Protein AF-0000000081147060 (afdb_homodimer)

pLDDT: mean 84.41, std 23.2, range [26.02, 98.94]

InterPro domains:
  IPR001304 C-type lectin-like [PF00059] (7-116)
  IPR001304 C-type lectin-like [PS50041] (1-105)
  IPR001304 C-type lectin-like [SM00034] (4-116)
  IPR016186 C-type lectin-like/link domain superfamily [G3DSA:3.10.100.10] (2-144)
  IPR016187 C-type lectin fold [SSF56436] (5-129)
  IPR050111 C-type lectin and snaclec domain-containing protein [PTHR22803] (8-121)

Structure (mmCIF, N/CA/C/O backbone):
data_AF-0000000081147060-model_v1
#
loop_
_entity.id
_entity.type
_entity.pdbx_description
1 polymer 'C-type lectin domain-containing protein'
#
loop_
_atom_site.group_PDB
_atom_site.id
_atom_site.type_symbol
_atom_site.label_atom_id
_atom_site.label_alt_id
_atom_site.label_comp_id
_atom_site.label_asym_id
_atom_site.label_entity_id
_atom_site.label_seq_id
_atom_site.pdbx_PDB_ins_code
_atom_site.Cartn_x
_atom_site.Cartn_y
_atom_site.Cartn_z
_atom_site.occupancy
_atom_site.B_iso_or_equiv
_atom_site.auth_seq_id
_atom_site.auth_comp_id
_atom_site.auth_asym_id
_atom_site.auth_atom_id
_atom_site.pdbx_PDB_model_num
ATOM 1 N N . MET A 1 1 ? 2.223 13.781 18.109 1 95.81 1 MET A N 1
ATOM 2 C CA . MET A 1 1 ? 1.79 14.25 16.797 1 95.81 1 MET A CA 1
ATOM 3 C C . MET A 1 1 ? 0.94 15.508 16.922 1 95.81 1 MET A C 1
ATOM 5 O O . MET A 1 1 ? 0.241 15.695 17.922 1 95.81 1 MET A O 1
ATOM 9 N N . GLU A 1 2 ? 1.113 16.375 15.953 1 97.5 2 GLU A N 1
ATOM 10 C CA . GLU A 1 2 ? 0.422 17.656 15.977 1 97.5 2 GLU A CA 1
ATOM 11 C C . GLU A 1 2 ? -0.073 18.047 14.586 1 97.5 2 GLU A C 1
ATOM 13 O O . GLU A 1 2 ? 0.648 17.875 13.594 1 97.5 2 GLU A O 1
ATOM 18 N N . LEU A 1 3 ? -1.344 18.547 14.57 1 98.75 3 LEU A N 1
ATOM 19 C CA . LEU A 1 3 ? -1.901 19.078 13.336 1 98.75 3 LEU A CA 1
ATOM 20 C C . LEU A 1 3 ? -1.422 20.5 13.102 1 98.75 3 LEU A C 1
ATOM 22 O O . LEU A 1 3 ? -1.493 21.344 14.008 1 98.75 3 LEU A O 1
ATOM 26 N N . ILE A 1 4 ? -0.883 20.781 11.922 1 98.88 4 ILE A N 1
ATOM 27 C CA . ILE A 1 4 ? -0.51 22.125 11.508 1 98.88 4 ILE A CA 1
ATOM 28 C C . ILE A 1 4 ? -1.556 22.672 10.539 1 98.88 4 ILE A C 1
ATOM 30 O O . ILE A 1 4 ? -1.819 22.078 9.492 1 98.88 4 ILE A O 1
ATOM 34 N N . ARG A 1 5 ? -2.133 23.781 10.898 1 98.56 5 ARG A N 1
ATOM 35 C CA . ARG A 1 5 ? -3.246 24.359 10.148 1 98.56 5 ARG A CA 1
ATOM 36 C C . ARG A 1 5 ? -2.758 25.406 9.164 1 98.56 5 ARG A C 1
ATOM 38 O O . ARG A 1 5 ? -3.152 26.578 9.234 1 98.56 5 ARG A O 1
ATOM 45 N N . ARG A 1 6 ? -1.927 25 8.336 1 98.25 6 ARG A N 1
ATOM 46 C CA . ARG A 1 6 ? -1.414 25.812 7.238 1 98.25 6 ARG A CA 1
ATOM 47 C C . ARG A 1 6 ? -1.459 25.047 5.922 1 98.25 6 ARG A C 1
ATOM 49 O O . ARG A 1 6 ? -1.09 23.875 5.871 1 98.25 6 ARG A O 1
ATOM 56 N N . ASN A 1 7 ? -1.947 25.734 4.887 1 98.62 7 ASN A N 1
ATOM 57 C CA . ASN A 1 7 ? -1.938 25.125 3.564 1 98.62 7 ASN A CA 1
ATOM 58 C C . ASN A 1 7 ? -0.536 25.109 2.961 1 98.62 7 ASN A C 1
ATOM 60 O O . ASN A 1 7 ? 0.033 26.172 2.684 1 98.62 7 ASN A O 1
ATOM 64 N N . MET A 1 8 ? -0.024 23.906 2.764 1 98.81 8 MET A N 1
ATOM 65 C CA . MET A 1 8 ? 1.304 23.781 2.172 1 98.81 8 MET A CA 1
ATOM 66 C C . MET A 1 8 ? 1.353 22.609 1.197 1 98.81 8 MET A C 1
ATOM 68 O O . MET A 1 8 ? 0.489 21.734 1.233 1 98.81 8 MET A O 1
ATOM 72 N N . THR A 1 9 ? 2.324 22.719 0.25 1 98.81 9 THR A N 1
ATOM 73 C CA . THR A 1 9 ? 2.609 21.547 -0.564 1 98.81 9 THR A CA 1
ATOM 74 C C . THR A 1 9 ? 3.219 20.438 0.287 1 98.81 9 THR A C 1
ATOM 76 O O . THR A 1 9 ? 3.646 20.672 1.418 1 98.81 9 THR A O 1
ATOM 79 N N . PHE A 1 10 ? 3.229 19.297 -0.196 1 98.88 10 PHE A N 1
ATOM 80 C CA . PHE A 1 10 ? 3.777 18.156 0.533 1 98.88 10 PHE A CA 1
ATOM 81 C C . PHE A 1 10 ? 5.211 18.438 0.972 1 98.88 10 PHE A C 1
ATOM 83 O O . PHE A 1 10 ? 5.555 18.234 2.139 1 98.88 10 PHE A O 1
ATOM 90 N N . HIS A 1 11 ? 6.016 18.859 0.022 1 98.5 11 HIS A N 1
ATOM 91 C CA . HIS A 1 11 ? 7.434 19.016 0.334 1 98.5 11 HIS A CA 1
ATOM 92 C C . HIS A 1 11 ? 7.656 20.203 1.27 1 98.5 11 HIS A C 1
ATOM 94 O O . HIS A 1 11 ? 8.508 20.141 2.158 1 98.5 11 HIS A O 1
ATOM 100 N N . ASP A 1 12 ? 6.852 21.234 1.074 1 98.75 12 ASP A N 1
ATOM 101 C CA . ASP A 1 12 ? 6.934 22.344 2.018 1 98.75 12 ASP A CA 1
ATOM 102 C C . ASP A 1 12 ? 6.496 21.906 3.414 1 98.75 12 ASP A C 1
ATOM 104 O O . ASP A 1 12 ? 7.102 22.312 4.414 1 98.75 12 ASP A O 1
ATOM 108 N N . ALA A 1 13 ? 5.441 21.172 3.482 1 98.88 13 ALA A N 1
ATOM 109 C CA . ALA A 1 13 ? 4.957 20.641 4.754 1 98.88 13 ALA A CA 1
ATOM 110 C C . ALA A 1 13 ? 6.02 19.766 5.426 1 98.88 13 ALA A C 1
ATOM 112 O O . ALA A 1 13 ? 6.242 19.875 6.633 1 98.88 13 ALA A O 1
ATOM 113 N N . GLY A 1 14 ? 6.676 18.953 4.637 1 98.62 14 GLY A N 1
ATOM 114 C CA . GLY A 1 14 ? 7.773 18.156 5.156 1 98.62 14 GLY A CA 1
ATOM 115 C C . GLY A 1 14 ? 8.891 18.984 5.762 1 98.62 14 GLY A C 1
ATOM 116 O O . GLY A 1 14 ? 9.359 18.703 6.863 1 98.62 14 GLY A O 1
ATOM 117 N N . ASN A 1 15 ? 9.25 19.969 5.027 1 98.62 15 ASN A N 1
ATOM 118 C CA . ASN A 1 15 ? 10.297 20.875 5.516 1 98.62 15 ASN A CA 1
ATOM 119 C C . ASN A 1 15 ? 9.875 21.578 6.801 1 98.62 15 ASN A C 1
ATOM 121 O O . ASN A 1 15 ? 10.695 21.781 7.695 1 98.62 15 ASN A O 1
ATOM 125 N N . TYR A 1 16 ? 8.641 21.922 6.832 1 98.69 16 TYR A N 1
ATOM 126 C CA . TYR A 1 16 ? 8.141 22.562 8.039 1 98.69 16 TYR A CA 1
ATOM 127 C C . TYR A 1 16 ? 8.266 21.641 9.242 1 98.69 16 TYR A C 1
ATOM 129 O O . TYR A 1 16 ? 8.75 22.047 10.305 1 98.69 16 TYR A O 1
ATOM 137 N N . CYS A 1 17 ? 7.824 20.375 9.109 1 98.75 17 CYS A N 1
ATOM 138 C CA . CYS A 1 17 ? 7.926 19.422 10.203 1 98.75 17 CYS A CA 1
ATOM 139 C C . CYS A 1 17 ? 9.375 19.219 10.625 1 98.75 17 CYS A C 1
ATOM 141 O O . CYS A 1 17 ? 9.68 19.109 11.812 1 98.75 17 CYS A O 1
ATOM 143 N N . VAL A 1 18 ? 10.281 19.219 9.695 1 98.06 18 VAL A N 1
ATOM 144 C CA . VAL A 1 18 ? 11.703 19.047 9.977 1 98.06 18 VAL A CA 1
ATOM 145 C C . VAL A 1 18 ? 12.195 20.219 10.836 1 98.06 18 VAL A C 1
ATOM 147 O O . VAL A 1 18 ? 13 20.016 11.75 1 98.06 18 VAL A O 1
ATOM 150 N N . SER A 1 19 ? 11.727 21.375 10.523 1 97.75 19 SER A N 1
ATOM 151 C CA . SER A 1 19 ? 12.125 22.562 11.289 1 97.75 19 SER A CA 1
ATOM 152 C C . SER A 1 19 ? 11.695 22.438 12.75 1 97.75 19 SER A C 1
ATOM 154 O O . SER A 1 19 ? 12.234 23.125 13.617 1 97.75 19 SER A O 1
ATOM 156 N N . LEU A 1 20 ? 10.734 21.578 13.07 1 96.62 20 LEU A N 1
ATOM 157 C CA . LEU A 1 20 ? 10.258 21.312 14.422 1 96.62 20 LEU A CA 1
ATOM 158 C C . LEU A 1 20 ? 10.906 20.062 15 1 96.62 20 LEU A C 1
ATOM 160 O O . LEU A 1 20 ? 10.445 19.531 16.016 1 96.62 20 LEU A O 1
ATOM 164 N N . ARG A 1 21 ? 11.914 19.578 14.312 1 95.94 21 ARG A N 1
ATOM 165 C CA . ARG A 1 21 ? 12.57 18.328 14.695 1 95.94 21 ARG A CA 1
ATOM 166 C C . ARG A 1 21 ? 11.594 17.156 14.648 1 95.94 21 ARG A C 1
ATOM 168 O O . ARG A 1 21 ? 11.656 16.25 15.484 1 95.94 21 ARG A O 1
ATOM 175 N N . ALA A 1 22 ? 10.672 17.266 13.758 1 98.19 22 ALA A N 1
ATOM 176 C CA . ALA A 1 22 ? 9.656 16.25 13.492 1 98.19 22 ALA A CA 1
ATOM 177 C C . ALA A 1 22 ? 9.656 15.836 12.023 1 98.19 22 ALA A C 1
ATOM 179 O O . ALA A 1 22 ? 10.562 16.188 11.273 1 98.19 22 ALA A O 1
ATOM 180 N N . ARG A 1 23 ? 8.812 14.898 11.656 1 98.56 23 ARG A N 1
ATOM 181 C CA . ARG A 1 23 ? 8.531 14.492 10.281 1 98.56 23 ARG A CA 1
ATOM 182 C C . ARG A 1 23 ? 7.031 14.445 10.023 1 98.56 23 ARG A C 1
ATOM 184 O O . ARG A 1 23 ? 6.234 14.414 10.961 1 98.56 23 ARG A O 1
ATOM 191 N N . LEU A 1 24 ? 6.715 14.586 8.703 1 98.81 24 LEU A N 1
ATOM 192 C CA . LEU A 1 24 ? 5.34 14.211 8.406 1 98.81 24 LEU A CA 1
ATOM 193 C C . LEU A 1 24 ? 5.023 12.828 8.977 1 98.81 24 LEU A C 1
ATOM 195 O O . LEU A 1 24 ? 5.852 11.914 8.898 1 98.81 24 LEU A O 1
ATOM 199 N N . VAL A 1 25 ? 3.842 1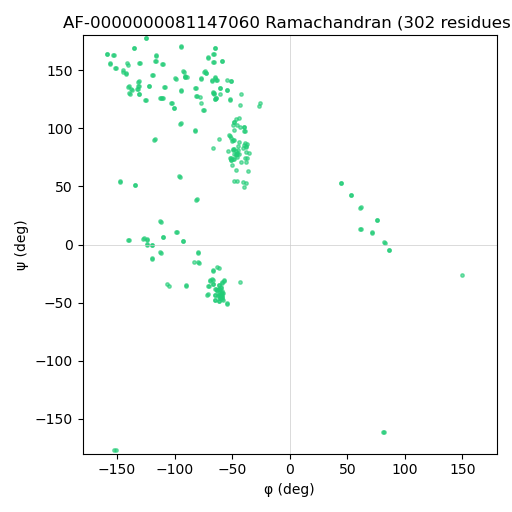2.664 9.508 1 98.81 25 VAL A N 1
ATOM 200 C CA . VAL A 1 25 ? 3.486 11.531 10.344 1 98.81 25 VAL A CA 1
ATOM 201 C C . VAL A 1 25 ? 3.508 10.25 9.523 1 98.81 25 VAL A C 1
ATOM 203 O O . VAL A 1 25 ? 3.027 10.227 8.383 1 98.81 25 VAL A O 1
ATOM 206 N N . SER A 1 26 ? 4.195 9.266 10.039 1 98.56 26 SER A N 1
ATOM 207 C CA . SER A 1 26 ? 4.066 7.895 9.562 1 98.56 26 SER A CA 1
ATOM 208 C C . SER A 1 26 ? 3.01 7.133 10.359 1 98.56 26 SER A C 1
ATOM 210 O O . SER A 1 26 ? 2.76 7.445 11.531 1 98.56 26 SER A O 1
ATOM 212 N N . ILE A 1 27 ? 2.346 6.211 9.719 1 98.31 27 ILE A N 1
ATOM 213 C CA . ILE A 1 27 ? 1.229 5.48 10.305 1 98.31 27 ILE A CA 1
ATOM 214 C C . ILE A 1 27 ? 1.49 3.977 10.211 1 98.31 27 ILE A C 1
ATOM 216 O O . ILE A 1 27 ? 1.699 3.441 9.125 1 98.31 27 ILE A O 1
ATOM 220 N N . HIS A 1 28 ? 1.44 3.309 11.383 1 96.81 28 HIS A N 1
ATOM 221 C CA . HIS A 1 28 ? 1.893 1.922 11.391 1 96.81 28 HIS A CA 1
ATOM 222 C C . HIS A 1 28 ? 0.808 0.992 11.922 1 96.81 28 HIS A C 1
ATOM 224 O O . HIS A 1 28 ? 1.058 -0.194 12.156 1 96.81 28 HIS A O 1
ATOM 230 N N . SER A 1 29 ? -0.402 1.544 12.219 1 96.06 29 SER A N 1
ATOM 231 C CA . SER A 1 29 ? -1.526 0.738 12.688 1 96.06 29 SER A CA 1
ATOM 232 C C . SER A 1 29 ? -2.854 1.453 12.453 1 96.06 29 SER A C 1
ATOM 234 O O . SER A 1 29 ? -2.877 2.658 12.195 1 96.06 29 SER A O 1
ATOM 236 N N . ASN A 1 30 ? -3.934 0.62 12.547 1 96.69 30 ASN A N 1
ATOM 237 C CA . ASN A 1 30 ? -5.258 1.223 12.445 1 96.69 30 ASN A CA 1
ATOM 238 C C . ASN A 1 30 ? -5.496 2.23 13.57 1 96.69 30 ASN A C 1
ATOM 240 O O . ASN A 1 30 ? -6.121 3.271 13.352 1 96.69 30 ASN A O 1
ATOM 244 N N . ALA A 1 31 ? -5.027 1.911 14.734 1 97.38 31 ALA A N 1
ATOM 245 C CA . ALA A 1 31 ? -5.172 2.826 15.867 1 97.38 31 ALA A CA 1
ATOM 246 C C . ALA A 1 31 ? -4.48 4.156 15.586 1 97.38 31 ALA A C 1
ATOM 248 O O . ALA A 1 31 ? -5.051 5.223 15.82 1 97.38 31 ALA A O 1
ATOM 249 N N . GLU A 1 32 ? -3.285 4.102 15.094 1 97.88 32 GLU A N 1
ATOM 250 C CA . GLU A 1 32 ? -2.549 5.32 14.758 1 97.88 32 GLU A CA 1
ATOM 251 C C . GLU A 1 32 ? -3.236 6.09 13.641 1 97.88 32 GLU A C 1
ATOM 253 O O . GLU A 1 32 ? -3.297 7.32 13.664 1 97.88 32 GLU A O 1
ATOM 258 N N . ASN A 1 33 ? -3.789 5.344 12.641 1 98.31 33 ASN A N 1
ATOM 259 C CA . ASN A 1 33 ? -4.539 5.98 11.562 1 98.31 33 ASN A CA 1
ATOM 260 C C . ASN A 1 33 ? -5.746 6.75 12.094 1 98.31 33 ASN A C 1
ATOM 262 O O . ASN A 1 33 ? -6.023 7.863 11.648 1 98.31 33 ASN A O 1
ATOM 266 N N . GLN A 1 34 ? -6.398 6.129 13.023 1 97.94 34 GLN A N 1
ATOM 267 C CA . GLN A 1 34 ? -7.574 6.77 13.602 1 97.94 34 GLN A CA 1
ATOM 268 C C . GLN A 1 34 ? -7.191 8.016 14.391 1 97.94 34 GLN A C 1
ATOM 270 O O . GLN A 1 34 ? -7.938 9 14.414 1 97.94 34 GLN A O 1
ATOM 275 N N . GLN A 1 35 ? -6.043 8.008 15.023 1 98.38 35 GLN A N 1
ATOM 276 C CA . GLN A 1 35 ? -5.574 9.188 15.742 1 98.38 35 GLN A CA 1
ATOM 277 C C . GLN A 1 35 ? -5.309 10.344 14.781 1 98.38 35 GLN A C 1
ATOM 279 O O . GLN A 1 35 ? -5.707 11.477 15.047 1 98.38 35 GLN A O 1
ATOM 284 N N . VAL A 1 36 ? -4.609 10.07 13.719 1 98.75 36 VAL A N 1
ATOM 285 C CA . VAL A 1 36 ? -4.32 11.094 12.719 1 98.75 36 VAL A CA 1
ATOM 286 C C . VAL A 1 36 ? -5.625 11.609 12.117 1 98.75 36 VAL A C 1
ATOM 288 O O . VAL A 1 36 ? -5.812 12.82 11.953 1 98.75 36 VAL A O 1
ATOM 291 N N . TYR A 1 37 ? -6.543 10.68 11.812 1 98.62 37 TYR A N 1
ATOM 292 C CA . TYR A 1 37 ? -7.836 11.039 11.242 1 98.62 37 TYR A CA 1
ATOM 293 C C . TYR A 1 37 ? -8.602 11.977 12.164 1 98.62 37 TYR A C 1
ATOM 295 O O . TYR A 1 37 ? -9.219 12.938 11.711 1 98.62 37 TYR A O 1
ATOM 303 N N . ALA A 1 38 ? -8.609 11.664 13.383 1 98.31 38 ALA A N 1
ATOM 304 C CA . ALA A 1 38 ? -9.32 12.5 14.352 1 98.31 38 ALA A CA 1
ATOM 305 C C . ALA A 1 38 ? -8.797 13.93 14.336 1 98.31 38 ALA A C 1
ATOM 307 O O . ALA A 1 38 ? -9.578 14.883 14.438 1 98.31 38 ALA A O 1
ATOM 308 N N . LEU A 1 39 ? -7.484 14.117 14.25 1 98.5 39 LEU A N 1
ATOM 309 C CA . LEU A 1 39 ? -6.887 15.445 14.18 1 98.5 39 LEU A CA 1
ATOM 310 C C . LEU A 1 39 ? -7.371 16.203 12.945 1 98.5 39 LEU A C 1
ATOM 312 O O . LEU A 1 39 ? -7.75 17.375 13.039 1 98.5 39 LEU A O 1
ATOM 316 N N . CYS A 1 40 ? -7.418 15.562 11.812 1 98.56 40 CYS A N 1
ATOM 317 C CA . CYS A 1 40 ? -7.824 16.188 10.562 1 98.56 40 CYS A CA 1
ATOM 318 C C . CYS A 1 40 ? -9.32 16.469 10.555 1 98.56 40 CYS A C 1
ATOM 320 O O . CYS A 1 40 ? -9.758 17.531 10.094 1 98.56 40 CYS A O 1
ATOM 322 N N . LYS A 1 41 ? -10.055 15.477 11.031 1 97.94 41 LYS A N 1
ATOM 323 C CA . LYS A 1 41 ? -11.508 15.586 11.062 1 97.94 41 LYS A CA 1
ATOM 324 C C . LYS A 1 41 ? -11.961 16.75 11.93 1 97.94 41 LYS A C 1
ATOM 326 O O . LYS A 1 41 ? -12.961 17.406 11.625 1 97.94 41 LYS A O 1
ATOM 331 N N . ASN A 1 42 ? -11.211 16.969 12.969 1 97.12 42 ASN A N 1
ATOM 332 C CA . ASN A 1 42 ? -11.547 18.047 13.898 1 97.12 42 ASN A CA 1
ATOM 333 C C . ASN A 1 42 ? -11.633 19.391 13.188 1 97.12 42 ASN A C 1
ATOM 335 O O . ASN A 1 42 ? -12.406 20.266 13.594 1 97.12 42 ASN A O 1
ATOM 339 N N . VAL A 1 43 ? -10.883 19.594 12.164 1 97.31 43 VAL A N 1
ATOM 340 C CA . VAL A 1 43 ? -10.875 20.859 11.445 1 97.31 43 VAL A CA 1
ATOM 341 C C . VAL A 1 43 ? -11.516 20.672 10.07 1 97.31 43 VAL A C 1
ATOM 343 O O . VAL A 1 43 ? -11.477 21.578 9.234 1 97.31 43 VAL A O 1
ATOM 346 N N . ASN A 1 44 ? -12.07 19.5 9.812 1 96.75 44 ASN A N 1
ATOM 347 C CA . ASN A 1 44 ? -12.758 19.141 8.578 1 96.75 44 ASN A CA 1
ATOM 348 C C . ASN A 1 44 ? -11.898 19.406 7.352 1 96.75 44 ASN A C 1
ATOM 350 O O . ASN A 1 44 ? -12.352 20.047 6.395 1 96.75 44 ASN A O 1
ATOM 354 N N . GLN A 1 45 ? -10.594 19.062 7.406 1 97.38 45 GLN A N 1
ATOM 355 C CA . GLN A 1 45 ? -9.633 19.25 6.32 1 97.38 45 GLN A CA 1
ATOM 356 C C . GLN A 1 45 ? -8.836 17.969 6.078 1 97.38 45 GLN A C 1
ATOM 358 O O . GLN A 1 45 ? -8.484 17.266 7.023 1 97.38 45 GLN A O 1
ATOM 363 N N . ASN A 1 46 ? -8.617 17.688 4.801 1 98.12 46 ASN A N 1
ATOM 364 C CA . ASN A 1 46 ? -7.625 16.656 4.484 1 98.12 46 ASN A CA 1
ATOM 365 C C . ASN A 1 46 ? -6.25 17.016 5.039 1 98.12 46 ASN A C 1
ATOM 367 O O . ASN A 1 46 ? -5.965 18.188 5.297 1 98.12 46 ASN A O 1
ATOM 371 N N . CYS A 1 47 ? -5.426 15.992 5.219 1 98.81 47 CYS A N 1
ATOM 372 C CA . CYS A 1 47 ? -4.105 16.234 5.781 1 98.81 47 CYS A CA 1
ATOM 373 C C . CYS A 1 47 ? -3.039 15.438 5.039 1 98.81 47 CYS A C 1
ATOM 375 O O . CYS A 1 47 ? -3.23 14.258 4.754 1 98.81 47 CYS A O 1
ATOM 377 N N . TRP A 1 48 ? -1.938 16.172 4.715 1 98.94 48 TRP A N 1
ATOM 378 C CA . TRP A 1 48 ? -0.766 15.422 4.285 1 98.94 48 TRP A CA 1
ATOM 379 C C . TRP A 1 48 ? -0.295 14.477 5.391 1 98.94 48 TRP A C 1
ATOM 381 O O . TRP A 1 48 ? -0.259 14.852 6.562 1 98.94 48 TRP A O 1
ATOM 391 N N . ILE A 1 49 ? 0 13.242 4.941 1 98.88 49 ILE A N 1
ATOM 392 C CA . ILE A 1 49 ? 0.731 12.312 5.793 1 98.88 49 ILE A CA 1
ATOM 393 C C . ILE A 1 49 ? 2.084 11.992 5.164 1 98.88 49 ILE A C 1
ATOM 395 O O . ILE A 1 49 ? 2.32 12.297 3.994 1 98.88 49 ILE A O 1
ATOM 399 N N . GLY A 1 50 ? 3.021 11.469 5.898 1 98.81 50 GLY A N 1
ATOM 400 C CA . GLY A 1 50 ? 4.414 11.359 5.488 1 98.81 50 GLY A CA 1
ATOM 401 C C . GLY A 1 50 ? 4.676 10.172 4.578 1 98.81 50 GLY A C 1
ATOM 402 O O . GLY A 1 50 ? 5.703 9.508 4.699 1 98.81 50 GLY A O 1
ATOM 403 N N . PHE A 1 51 ? 3.762 9.867 3.65 1 98.81 51 PHE A N 1
ATOM 404 C CA . PHE A 1 51 ? 3.912 8.75 2.727 1 98.81 51 PHE A CA 1
ATOM 405 C C . PHE A 1 51 ? 4.082 9.25 1.297 1 98.81 51 PHE A C 1
ATOM 407 O O . PHE A 1 51 ? 3.342 10.125 0.849 1 98.81 51 PHE A O 1
ATOM 414 N N . GLU A 1 52 ? 5.188 8.805 0.59 1 98.75 52 GLU A N 1
ATOM 415 C CA . GLU A 1 52 ? 5.449 9.242 -0.779 1 98.75 52 GLU A CA 1
ATOM 416 C C . GLU A 1 52 ? 6.008 8.094 -1.624 1 98.75 52 GLU A C 1
ATOM 418 O O . GLU A 1 52 ? 6.602 7.16 -1.092 1 98.75 52 GLU A O 1
ATOM 423 N N . ASN A 1 53 ? 5.66 8.133 -2.924 1 98.56 53 ASN A N 1
ATOM 424 C CA . ASN A 1 53 ? 6.238 7.23 -3.918 1 98.56 53 ASN A CA 1
ATOM 425 C C . ASN A 1 53 ? 7.418 7.879 -4.641 1 98.56 53 ASN A C 1
ATOM 427 O O . ASN A 1 53 ? 7.227 8.719 -5.52 1 98.56 53 ASN A O 1
ATOM 431 N N . LYS A 1 54 ? 8.602 7.465 -4.273 1 96.06 54 LYS A N 1
ATOM 432 C CA . LYS A 1 54 ? 9.797 8.023 -4.898 1 96.06 54 LYS A CA 1
ATOM 433 C C . LYS A 1 54 ? 10.211 7.207 -6.117 1 96.06 54 LYS A C 1
ATOM 435 O O . LYS A 1 54 ? 10.125 5.977 -6.105 1 96.06 54 LYS A O 1
ATOM 440 N N . PRO A 1 55 ? 10.727 7.918 -7.121 1 90.69 55 PRO A N 1
ATOM 441 C CA . PRO A 1 55 ? 11.133 7.207 -8.336 1 90.69 55 PRO A CA 1
ATOM 442 C C . PRO A 1 55 ? 12.188 6.141 -8.07 1 90.69 55 PRO A C 1
ATOM 444 O O . PRO A 1 55 ? 12.148 5.062 -8.672 1 90.69 55 PRO A O 1
ATOM 447 N N . SER A 1 56 ? 13.039 6.344 -7.137 1 91.19 56 SER A N 1
ATOM 448 C CA . SER A 1 56 ? 14.18 5.465 -6.922 1 91.19 56 SER A CA 1
ATOM 449 C C . SER A 1 56 ? 13.836 4.332 -5.957 1 91.19 56 SER A C 1
ATOM 451 O O . SER A 1 56 ? 14.234 3.188 -6.168 1 91.19 56 SER A O 1
ATOM 453 N N . THR A 1 57 ? 13.023 4.566 -4.957 1 94.81 57 THR A N 1
ATOM 454 C CA . THR A 1 57 ? 12.891 3.623 -3.852 1 94.81 57 THR A CA 1
ATOM 455 C C . THR A 1 57 ? 11.453 3.115 -3.746 1 94.81 57 THR A C 1
ATOM 457 O O . THR A 1 57 ? 11.195 2.123 -3.062 1 94.81 57 THR A O 1
ATOM 460 N N . GLY A 1 58 ? 10.562 3.746 -4.441 1 97.62 58 GLY A N 1
ATOM 461 C CA . GLY A 1 58 ? 9.164 3.396 -4.297 1 97.62 58 GLY A CA 1
ATOM 462 C C . GLY A 1 58 ? 8.508 4.039 -3.09 1 97.62 58 GLY A C 1
ATOM 463 O O . GLY A 1 58 ? 8.977 5.066 -2.596 1 97.62 58 GLY A O 1
ATOM 464 N N . PHE A 1 59 ? 7.316 3.463 -2.654 1 98.62 59 PHE A N 1
ATOM 465 C CA . PHE A 1 59 ? 6.551 3.977 -1.526 1 98.62 59 PHE A CA 1
ATOM 466 C C . PHE A 1 59 ? 7.344 3.855 -0.23 1 98.62 59 PHE A C 1
ATOM 468 O O . PHE A 1 59 ? 7.84 2.775 0.101 1 98.62 59 PHE A O 1
ATOM 475 N N . MET A 1 60 ? 7.469 5 0.454 1 98.12 60 MET A N 1
ATOM 476 C CA . MET A 1 60 ? 8.172 5.02 1.732 1 98.12 60 MET A CA 1
ATOM 477 C C . MET A 1 60 ? 7.629 6.117 2.641 1 98.12 60 MET A C 1
ATOM 479 O O . MET A 1 60 ? 7.098 7.117 2.158 1 98.12 60 MET A O 1
ATOM 483 N N . TRP A 1 61 ? 7.742 5.891 3.885 1 98 61 TRP A N 1
ATOM 484 C CA . TRP A 1 61 ? 7.523 6.969 4.84 1 98 61 TRP A CA 1
ATOM 485 C C . TRP A 1 61 ? 8.68 7.961 4.82 1 98 61 TRP A C 1
ATOM 487 O O . TRP A 1 61 ? 9.844 7.562 4.695 1 98 61 TRP A O 1
ATOM 497 N N . THR A 1 62 ? 8.352 9.258 5.078 1 97.75 62 THR A N 1
ATOM 498 C CA . THR A 1 62 ? 9.383 10.289 5.07 1 97.75 62 THR A CA 1
ATOM 499 C C . THR A 1 62 ? 10.367 10.086 6.223 1 97.75 62 THR A C 1
ATOM 501 O O . THR A 1 62 ? 11.5 10.562 6.176 1 97.75 62 THR A O 1
ATOM 504 N N . ASP A 1 63 ? 9.945 9.383 7.262 1 96.69 63 ASP A N 1
ATOM 505 C CA . ASP A 1 63 ? 10.852 9.141 8.383 1 96.69 63 ASP A CA 1
ATOM 506 C C . ASP A 1 63 ? 11.602 7.816 8.211 1 96.69 63 ASP A C 1
ATOM 508 O O . ASP A 1 63 ? 12.305 7.375 9.117 1 96.69 63 ASP A O 1
ATOM 512 N N . SER A 1 64 ? 11.406 7.148 7.152 1 95.38 64 SER A N 1
ATOM 513 C CA . SER A 1 64 ? 12.109 5.941 6.73 1 95.38 64 SER A CA 1
ATOM 514 C C . SER A 1 64 ? 11.719 4.746 7.594 1 95.38 64 SER A C 1
ATOM 516 O O . SER A 1 64 ? 12.383 3.707 7.555 1 95.38 64 SER A O 1
ATOM 518 N N . SER A 1 65 ? 10.711 4.898 8.406 1 96.19 65 SER A N 1
ATOM 519 C CA . SER A 1 65 ? 10.227 3.736 9.141 1 96.19 65 SER A CA 1
ATOM 520 C C . SER A 1 65 ? 9.617 2.699 8.203 1 96.19 65 SER A C 1
ATOM 522 O O . SER A 1 65 ? 9.219 3.025 7.082 1 96.19 65 SER A O 1
ATOM 524 N N . PRO A 1 66 ? 9.586 1.451 8.664 1 96.56 66 PRO A N 1
ATOM 525 C CA . PRO A 1 66 ? 9.031 0.406 7.797 1 96.56 66 PRO A CA 1
ATOM 526 C C . PRO A 1 66 ? 7.551 0.62 7.492 1 96.56 66 PRO A C 1
ATOM 528 O O . PRO A 1 66 ? 6.793 1.053 8.367 1 96.56 66 PRO A O 1
ATOM 531 N N . VAL A 1 67 ? 7.184 0.302 6.191 1 97.94 67 VAL A N 1
ATOM 532 C CA . VAL A 1 67 ? 5.781 0.376 5.797 1 97.94 67 VAL A CA 1
ATOM 533 C C . VAL A 1 67 ? 5.059 -0.902 6.215 1 97.94 67 VAL A C 1
ATOM 535 O O . VAL A 1 67 ? 5.094 -1.905 5.5 1 97.94 67 VAL A O 1
ATOM 538 N N . THR A 1 68 ? 4.379 -0.827 7.363 1 97.38 68 THR A N 1
ATOM 539 C CA . THR A 1 68 ? 3.76 -2.029 7.914 1 97.38 68 THR A CA 1
ATOM 540 C C . THR A 1 68 ? 2.238 -1.931 7.855 1 97.38 68 THR A C 1
ATOM 542 O O . THR A 1 68 ? 1.536 -2.883 8.195 1 97.38 68 THR A O 1
ATOM 545 N N . TYR A 1 69 ? 1.765 -0.79 7.484 1 97.31 69 TYR A N 1
ATOM 546 C CA . TYR A 1 69 ? 0.341 -0.481 7.398 1 97.31 69 TYR A CA 1
ATOM 547 C C . TYR A 1 69 ? 0.032 0.339 6.152 1 97.31 69 TYR A C 1
ATOM 549 O O . TYR A 1 69 ? 0.764 1.274 5.82 1 97.31 69 TYR A O 1
ATOM 557 N N . ILE A 1 70 ? -0.988 -0.113 5.359 1 98.31 70 ILE A N 1
ATOM 558 C CA . ILE A 1 70 ? -1.441 0.575 4.156 1 98.31 70 ILE A CA 1
ATOM 559 C C . ILE A 1 70 ? -2.961 0.709 4.18 1 98.31 70 ILE A C 1
ATOM 561 O O . ILE A 1 70 ? -3.668 -0.229 4.555 1 98.31 70 ILE A O 1
ATOM 565 N N . HIS A 1 71 ? -3.498 1.986 3.791 1 97.88 71 HIS A N 1
ATOM 566 C CA . HIS A 1 71 ? -4.938 2.195 3.922 1 97.88 71 HIS A CA 1
ATOM 567 C C . HIS A 1 71 ? -5.461 3.127 2.834 1 97.88 71 HIS A C 1
ATOM 569 O O . HIS A 1 71 ? -6.152 4.105 3.129 1 97.88 71 HIS A O 1
ATOM 575 N N . PHE A 1 72 ? -5.227 2.828 1.637 1 97.81 72 PHE A N 1
ATOM 576 C CA . PHE A 1 72 ? -5.695 3.641 0.521 1 97.81 72 PHE A CA 1
ATOM 577 C C . PHE A 1 72 ? -7.195 3.463 0.314 1 97.81 72 PHE A C 1
ATOM 579 O O . PHE A 1 72 ? -7.75 2.408 0.629 1 97.81 72 PHE A O 1
ATOM 586 N N . GLN A 1 73 ? -7.84 4.504 -0.154 1 95.75 73 GLN A N 1
ATOM 587 C CA . GLN A 1 73 ? -9.234 4.391 -0.569 1 95.75 73 GLN A CA 1
ATOM 588 C C . GLN A 1 73 ? -9.359 3.576 -1.854 1 95.75 73 GLN A C 1
ATOM 590 O O . GLN A 1 73 ? -8.398 3.445 -2.609 1 95.75 73 GLN A O 1
ATOM 595 N N . PRO A 1 74 ? -10.602 3.088 -2.072 1 90.88 74 PRO A N 1
ATOM 596 C CA . PRO A 1 74 ? -10.797 2.354 -3.322 1 90.88 74 PRO A CA 1
ATOM 597 C C . PRO A 1 74 ? -10.375 3.156 -4.551 1 90.88 74 PRO A C 1
ATOM 599 O O . PRO A 1 74 ? -10.711 4.34 -4.664 1 90.88 74 PRO A O 1
ATOM 602 N N . GLY A 1 75 ? -9.625 2.457 -5.402 1 91.25 75 GLY A N 1
ATOM 603 C CA . GLY A 1 75 ? -9.219 3.102 -6.641 1 91.25 75 GLY A CA 1
ATOM 604 C C . GLY A 1 75 ? -7.953 3.922 -6.5 1 91.25 75 GLY A C 1
ATOM 605 O O . GLY A 1 75 ? -7.41 4.41 -7.492 1 91.25 75 GLY A O 1
ATOM 606 N N . GLU A 1 76 ? -7.492 3.988 -5.262 1 95.69 76 GLU A N 1
ATOM 607 C CA . GLU A 1 76 ? -6.262 4.719 -4.973 1 95.69 76 GLU A CA 1
ATOM 608 C C . GLU A 1 76 ? -5.18 3.787 -4.434 1 95.69 76 GLU A C 1
ATOM 610 O O . GLU A 1 76 ? -5.484 2.723 -3.891 1 95.69 76 GLU A O 1
ATOM 615 N N . PRO A 1 77 ? -3.846 4.262 -4.582 1 97.12 77 PRO A N 1
ATOM 616 C CA . PRO A 1 77 ? -3.32 5.367 -5.387 1 97.12 77 PRO A CA 1
ATOM 617 C C . PRO A 1 77 ? -3.436 5.109 -6.887 1 97.12 77 PRO A C 1
ATOM 619 O O . PRO A 1 77 ? -3.232 3.982 -7.344 1 97.12 77 PRO A O 1
ATOM 622 N N . ASP A 1 78 ? -3.77 6.172 -7.664 1 95.69 78 ASP A N 1
ATOM 623 C CA . ASP A 1 78 ? -3.967 5.949 -9.094 1 95.69 78 ASP A CA 1
ATOM 624 C C . ASP A 1 78 ? -2.986 6.781 -9.914 1 95.69 78 ASP A C 1
ATOM 626 O O . ASP A 1 78 ? -2.977 6.699 -11.148 1 95.69 78 ASP A O 1
ATOM 630 N N . ASN A 1 79 ? -2.176 7.535 -9.203 1 96.75 79 ASN A N 1
ATOM 631 C CA . ASN A 1 79 ? -1.215 8.383 -9.898 1 96.75 79 ASN A CA 1
ATOM 632 C C . ASN A 1 79 ? -1.861 9.109 -11.07 1 96.75 79 ASN A C 1
ATOM 634 O O . ASN A 1 79 ? -1.337 9.086 -12.188 1 96.75 79 ASN A O 1
ATOM 638 N N . TRP A 1 80 ? -2.943 9.781 -10.789 1 94.88 80 TRP A N 1
ATOM 639 C CA . TRP A 1 80 ? -3.705 10.461 -11.828 1 94.88 80 TRP A CA 1
ATOM 640 C C . TRP A 1 80 ? -2.799 11.352 -12.672 1 94.88 80 TRP A C 1
ATOM 642 O O . TRP A 1 80 ? -2.035 12.156 -12.141 1 94.88 80 TRP A O 1
ATOM 652 N N . ASN A 1 81 ? -2.785 11.164 -14.016 1 94.12 81 ASN A N 1
ATOM 653 C CA . ASN A 1 81 ? -2.02 11.891 -15.023 1 94.12 81 ASN A CA 1
ATOM 654 C C . ASN A 1 81 ? -0.518 11.727 -14.812 1 94.12 81 ASN A C 1
ATOM 656 O O . ASN A 1 81 ? 0.277 12.492 -15.359 1 94.12 81 ASN A O 1
ATOM 660 N N . GLY A 1 82 ? -0.114 10.812 -13.992 1 94.69 82 GLY A N 1
ATOM 661 C CA . GLY A 1 82 ? 1.291 10.492 -13.797 1 94.69 82 GLY A CA 1
ATOM 662 C C . GLY A 1 82 ? 2.025 11.516 -12.953 1 94.69 82 GLY A C 1
ATOM 663 O O . GLY A 1 82 ? 3.252 11.617 -13.008 1 94.69 82 GLY A O 1
ATOM 664 N N . VAL A 1 83 ? 1.26 12.328 -12.133 1 94.88 83 VAL A N 1
ATOM 665 C CA . VAL A 1 83 ? 1.935 13.422 -11.445 1 94.88 83 VAL A CA 1
ATOM 666 C C . VAL A 1 83 ? 1.696 13.312 -9.945 1 94.88 83 VAL A C 1
ATOM 668 O O . VAL A 1 83 ? 2.146 14.164 -9.172 1 94.88 83 VAL A O 1
ATOM 671 N N . GLU A 1 84 ? 0.929 12.266 -9.484 1 97.31 84 GLU A N 1
ATOM 672 C CA . GLU A 1 84 ? 0.593 12.141 -8.07 1 97.31 84 GLU A CA 1
ATOM 673 C C . GLU A 1 84 ? 1.496 11.125 -7.379 1 97.31 84 GLU A C 1
ATOM 675 O O . GLU A 1 84 ? 1.502 9.945 -7.734 1 97.31 84 GLU A O 1
ATOM 680 N N . SER A 1 85 ? 2.295 11.586 -6.379 1 98.19 85 SER A N 1
ATOM 681 C CA . SER A 1 85 ? 3.205 10.656 -5.711 1 98.19 85 SER A CA 1
ATOM 682 C C . SER A 1 85 ? 3.246 10.906 -4.207 1 98.19 85 SER A C 1
ATOM 684 O O . SER A 1 85 ? 4.027 10.281 -3.488 1 98.19 85 SER A O 1
ATOM 686 N N . CYS A 1 86 ? 2.453 11.797 -3.77 1 98.88 86 CYS A N 1
ATOM 687 C CA . CYS A 1 86 ? 2.432 12.125 -2.348 1 98.88 86 CYS A CA 1
ATOM 688 C C . CYS A 1 86 ? 1.059 11.844 -1.747 1 98.88 86 CYS A C 1
ATOM 690 O O . CYS A 1 86 ? 0.04 11.961 -2.432 1 98.88 86 CYS A O 1
ATOM 692 N N . VAL A 1 87 ? 1.011 11.422 -0.506 1 98.88 87 VAL A N 1
ATOM 693 C CA . VAL A 1 87 ? -0.198 10.789 0.017 1 98.88 87 VAL A CA 1
ATOM 694 C C . VAL A 1 87 ? -0.882 11.734 1.007 1 98.88 87 VAL A C 1
ATOM 696 O O . VAL A 1 87 ? -0.218 12.367 1.832 1 98.88 87 VAL A O 1
ATOM 699 N N . ILE A 1 88 ? -2.191 11.828 0.857 1 98.75 88 ILE A N 1
ATOM 700 C CA . ILE A 1 88 ? -3.057 12.68 1.668 1 98.75 88 ILE A CA 1
ATOM 701 C C . ILE A 1 88 ? -4.129 11.828 2.346 1 98.75 88 ILE A C 1
ATOM 703 O O . ILE A 1 88 ? -4.637 10.875 1.755 1 98.75 88 ILE A O 1
ATOM 707 N N . MET A 1 89 ? -4.406 12.055 3.629 1 98.69 89 MET A N 1
ATOM 708 C CA . MET A 1 89 ? -5.555 11.453 4.301 1 98.69 89 MET A CA 1
ATOM 709 C C . MET A 1 89 ? -6.828 12.234 4.012 1 98.69 89 MET A C 1
ATOM 711 O O . MET A 1 89 ? -6.859 13.453 4.164 1 98.69 89 MET A O 1
ATOM 715 N N . LYS A 1 90 ? -7.852 11.484 3.703 1 98.12 90 LYS A N 1
ATOM 716 C CA . LYS A 1 90 ? -9.109 12.102 3.287 1 98.12 90 LYS A CA 1
ATOM 717 C C . LYS A 1 90 ? -10.062 12.266 4.473 1 98.12 90 LYS A C 1
ATOM 719 O O . LYS A 1 90 ? -10.172 11.375 5.312 1 98.12 90 LYS A O 1
ATOM 724 N N . VAL A 1 91 ? -10.578 13.477 4.516 1 96.38 91 VAL A N 1
ATOM 725 C CA . VAL A 1 91 ? -11.68 13.781 5.426 1 96.38 91 VAL A CA 1
ATOM 726 C C . VAL A 1 91 ? -12.914 14.18 4.625 1 96.38 91 VAL A C 1
ATOM 728 O O . VAL A 1 91 ? -13.023 15.32 4.16 1 96.38 91 VAL A O 1
ATOM 731 N N . ASN A 1 92 ? -13.688 13.203 4.324 1 87.25 92 ASN A N 1
ATOM 732 C CA . ASN A 1 92 ? -14.961 13.453 3.656 1 87.25 92 ASN A CA 1
ATOM 733 C C . ASN A 1 92 ? -15.984 12.367 3.982 1 87.25 92 ASN A C 1
ATOM 735 O O . ASN A 1 92 ? -15.711 11.477 4.785 1 87.25 92 ASN A O 1
ATOM 739 N N . ASN A 1 93 ? -17.094 12.492 3.383 1 81.62 93 ASN A N 1
ATOM 740 C CA . ASN A 1 93 ? -18.203 11.617 3.766 1 81.62 93 ASN A CA 1
ATOM 741 C C . ASN A 1 93 ? -18.062 10.227 3.148 1 81.62 93 ASN A C 1
ATOM 743 O O . ASN A 1 93 ? -18.672 9.266 3.623 1 81.62 93 ASN A O 1
ATOM 747 N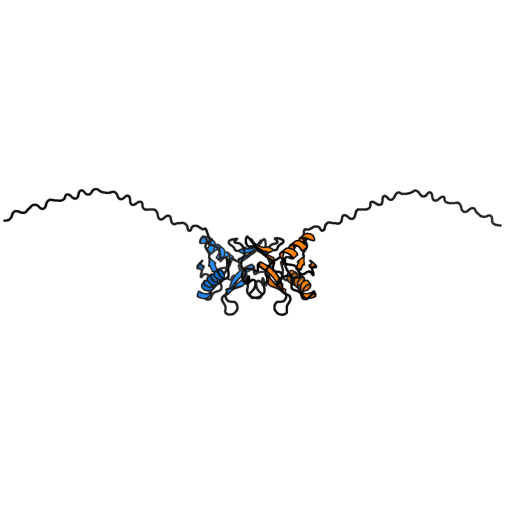 N . GLN A 1 94 ? -17.297 10.062 2.238 1 85.94 94 GLN A N 1
ATOM 748 C CA . GLN A 1 94 ? -17.25 8.805 1.504 1 85.94 94 GLN A CA 1
ATOM 749 C C . GLN A 1 94 ? -16.031 7.977 1.884 1 85.94 94 GLN A C 1
ATOM 751 O O . GLN A 1 94 ? -16.125 6.754 2.023 1 85.94 94 GLN A O 1
ATOM 756 N N . TYR A 1 95 ? -14.914 8.594 2.16 1 87.88 95 TYR A N 1
ATOM 757 C CA . TYR A 1 95 ? -13.656 7.863 2.334 1 87.88 95 TYR A CA 1
ATOM 758 C C . TYR A 1 95 ? -12.914 8.352 3.568 1 87.88 95 TYR A C 1
ATOM 760 O O . TYR A 1 95 ? -11.703 8.609 3.51 1 87.88 95 TYR A O 1
ATOM 768 N N . ASN A 1 96 ? -13.664 8.383 4.684 1 90.38 96 ASN A N 1
ATOM 769 C CA . ASN A 1 96 ? -13.094 8.922 5.914 1 90.38 96 ASN A CA 1
ATOM 770 C C . ASN A 1 96 ? -11.93 8.07 6.414 1 90.38 96 ASN A C 1
ATOM 772 O O . ASN A 1 96 ? -12.078 6.863 6.609 1 90.38 96 ASN A O 1
ATOM 776 N N . GLY A 1 97 ? -10.859 8.734 6.598 1 96.44 97 GLY A N 1
ATOM 777 C CA . GLY A 1 97 ? -9.703 8.109 7.223 1 96.44 97 GLY A CA 1
ATOM 778 C C . GLY A 1 97 ? -8.867 7.293 6.254 1 96.44 97 GLY A C 1
ATOM 779 O O . GLY A 1 97 ? -7.875 6.676 6.648 1 96.44 97 GLY A O 1
ATOM 780 N N . THR A 1 98 ? -9.305 7.309 4.949 1 97.81 98 THR A N 1
ATOM 781 C CA . THR A 1 98 ? -8.547 6.59 3.928 1 97.81 98 THR A CA 1
ATOM 782 C C . THR A 1 98 ? -7.57 7.527 3.223 1 97.81 98 THR A C 1
ATOM 784 O O . THR A 1 98 ? -7.547 8.727 3.494 1 97.81 98 THR A O 1
ATOM 787 N N . TRP A 1 99 ? -6.691 6.91 2.404 1 98.56 99 TRP A N 1
ATOM 788 C CA . TRP A 1 99 ? -5.613 7.684 1.798 1 98.56 99 TRP A CA 1
ATOM 789 C C . TRP A 1 99 ? -5.828 7.828 0.295 1 98.56 99 TRP A C 1
ATOM 791 O O . TRP A 1 99 ? -6.531 7.023 -0.32 1 98.56 99 TRP A O 1
ATOM 801 N N . SER A 1 100 ? -5.254 8.859 -0.242 1 97.81 100 SER A N 1
ATOM 802 C CA . SER A 1 100 ? -5.172 9.094 -1.68 1 97.81 100 SER A CA 1
ATOM 803 C C . SER A 1 100 ? -3.855 9.766 -2.055 1 97.81 100 SER A C 1
ATOM 805 O O . SER A 1 100 ? -3.215 10.406 -1.215 1 97.81 100 SER A O 1
ATOM 807 N N . ASP A 1 101 ? -3.387 9.477 -3.271 1 98.25 101 ASP A N 1
ATOM 808 C CA . ASP A 1 101 ? -2.191 10.188 -3.713 1 98.25 101 ASP A CA 1
ATOM 809 C C . ASP A 1 101 ? -2.559 11.477 -4.457 1 98.25 101 ASP A C 1
ATOM 811 O O . ASP A 1 101 ? -3.617 11.547 -5.086 1 98.25 101 ASP A O 1
ATOM 815 N N . GLN A 1 102 ? -1.754 12.492 -4.262 1 98.19 102 GLN A N 1
ATOM 816 C CA . GLN A 1 102 ? -1.904 13.805 -4.875 1 98.19 102 GLN A CA 1
ATOM 817 C C . GLN A 1 102 ? -0.569 14.328 -5.402 1 98.19 102 GLN A C 1
ATOM 819 O O . GLN A 1 102 ? 0.472 13.703 -5.191 1 98.19 102 GLN A O 1
ATOM 824 N N . ASP A 1 103 ? -0.734 15.461 -6.211 1 98.25 103 ASP A N 1
ATOM 825 C CA . ASP A 1 103 ? 0.479 16.125 -6.68 1 98.25 103 ASP A CA 1
ATOM 826 C C . ASP A 1 103 ? 1.253 16.734 -5.52 1 98.25 103 ASP A C 1
ATOM 828 O O . ASP A 1 103 ? 0.687 17.484 -4.715 1 98.25 103 ASP A O 1
ATOM 832 N N . CYS A 1 104 ? 2.566 16.469 -5.449 1 98.19 104 CYS A N 1
ATOM 833 C CA . CYS A 1 104 ? 3.391 16.828 -4.301 1 98.19 104 CYS A CA 1
ATOM 834 C C . CYS A 1 104 ? 3.572 18.328 -4.203 1 98.19 104 CYS A C 1
ATOM 836 O O . CYS A 1 104 ? 3.795 18.875 -3.117 1 98.19 104 CYS A O 1
ATOM 838 N N . ASP A 1 105 ? 3.553 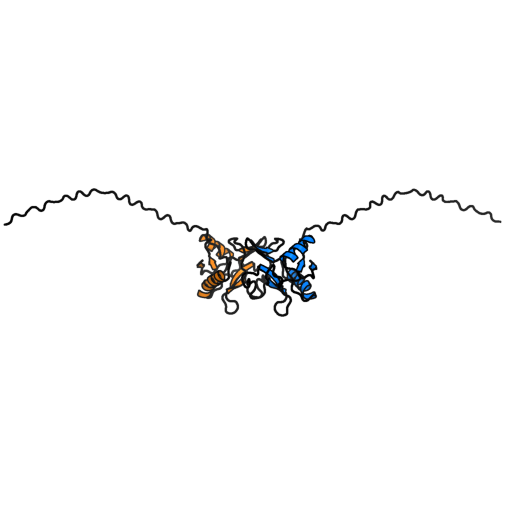18.938 -5.402 1 95.88 105 ASP A N 1
ATOM 839 C CA . ASP A 1 105 ? 4.059 20.312 -5.398 1 95.88 105 ASP A CA 1
ATOM 840 C C . ASP A 1 105 ? 3.061 21.266 -6.043 1 95.88 105 ASP A C 1
ATOM 842 O O . ASP A 1 105 ? 3.318 22.469 -6.133 1 95.88 105 ASP A O 1
ATOM 846 N N . ALA A 1 106 ? 1.921 20.766 -6.391 1 96.31 106 ALA A N 1
ATOM 847 C CA . ALA A 1 106 ? 0.944 21.625 -7.047 1 96.31 106 ALA A CA 1
ATOM 848 C C . ALA A 1 106 ? 0.249 22.531 -6.035 1 96.31 106 ALA A C 1
ATOM 850 O O . ALA A 1 106 ? -0.117 22.094 -4.945 1 96.31 106 ALA A O 1
ATOM 851 N N . ASP A 1 107 ? -0.031 23.766 -6.43 1 94.88 107 ASP A N 1
ATOM 852 C CA . ASP A 1 107 ? -0.686 24.75 -5.574 1 94.88 107 ASP A CA 1
ATOM 853 C C . ASP A 1 107 ? -2.127 24.344 -5.273 1 94.88 107 ASP A C 1
ATOM 855 O O . ASP A 1 107 ? -2.645 24.625 -4.191 1 94.88 107 ASP A O 1
ATOM 859 N N . TYR A 1 108 ? -2.719 23.672 -6.172 1 93.94 108 TYR A N 1
ATOM 860 C CA . TYR A 1 108 ? -4.125 23.312 -6.008 1 93.94 108 TYR A CA 1
ATOM 861 C C . TYR A 1 108 ? -4.273 22.109 -5.074 1 93.94 108 TYR A C 1
ATOM 863 O O . TYR A 1 108 ? -5.387 21.766 -4.672 1 93.94 108 TYR A O 1
ATOM 871 N N . ASP A 1 109 ? -3.137 21.5 -4.684 1 95.75 109 ASP A N 1
ATOM 872 C CA . ASP A 1 109 ? -3.18 20.344 -3.795 1 95.75 109 ASP A CA 1
ATOM 873 C C . ASP A 1 109 ? -2.592 20.688 -2.428 1 95.75 109 ASP A C 1
ATOM 875 O O . ASP A 1 109 ? -2.195 19.781 -1.68 1 95.75 109 ASP A O 1
ATOM 879 N N . ARG A 1 110 ? -2.52 21.938 -2.123 1 98.25 110 ARG A N 1
ATOM 880 C CA . ARG A 1 110 ? -2.055 22.328 -0.794 1 98.25 110 ARG A CA 1
ATOM 881 C C . ARG A 1 110 ? -3.025 21.859 0.283 1 98.25 110 ARG A C 1
ATOM 883 O O . ARG A 1 110 ? -4.238 21.828 0.068 1 98.25 110 ARG A O 1
ATOM 890 N N . SER A 1 111 ? -2.486 21.484 1.398 1 98.62 111 SER A N 1
ATOM 891 C CA . SER A 1 111 ? -3.318 20.938 2.467 1 98.62 111 SER A CA 1
ATOM 892 C C . SER A 1 111 ? -2.678 21.156 3.834 1 98.62 111 SER A C 1
ATOM 894 O O . SER A 1 111 ? -1.497 21.5 3.922 1 98.62 111 SER A O 1
ATOM 896 N N . TYR A 1 112 ? -3.518 21.016 4.848 1 98.81 112 TYR A N 1
ATOM 897 C CA . TYR A 1 112 ? -2.975 20.891 6.195 1 98.81 112 TYR A CA 1
ATOM 898 C C . TYR A 1 112 ? -2.164 19.594 6.336 1 98.81 112 TYR A C 1
ATOM 900 O O . TYR A 1 112 ? -2.078 18.812 5.395 1 98.81 112 TYR A O 1
ATOM 908 N N . PHE A 1 113 ? -1.442 19.484 7.457 1 98.94 113 PHE A N 1
ATOM 909 C CA . PHE A 1 113 ? -0.573 18.312 7.578 1 98.94 113 PHE A CA 1
ATOM 910 C C . PHE A 1 113 ? -0.287 18 9.039 1 98.94 113 PHE A C 1
ATOM 912 O O . PHE A 1 113 ? -0.51 18.844 9.914 1 98.94 113 PHE A O 1
ATOM 919 N N . VAL A 1 114 ? 0.06 16.734 9.305 1 98.94 114 VAL A N 1
ATOM 920 C CA . VAL A 1 114 ? 0.338 16.266 10.656 1 98.94 114 VAL A CA 1
ATOM 921 C C . VAL A 1 114 ? 1.827 15.953 10.797 1 98.94 114 VAL A C 1
ATOM 923 O O . VAL A 1 114 ? 2.395 15.219 9.984 1 98.94 114 VAL A O 1
ATOM 926 N N . CYS A 1 115 ? 2.445 16.562 11.805 1 98.88 115 CYS A N 1
ATOM 927 C CA . CYS A 1 115 ? 3.83 16.297 12.164 1 98.88 115 CYS A CA 1
ATOM 928 C C . CYS A 1 115 ? 3.9 15.328 13.344 1 98.88 115 CYS A C 1
ATOM 930 O O . CYS A 1 115 ? 3.059 15.375 14.242 1 98.88 115 CYS A O 1
ATOM 932 N N . LYS A 1 116 ? 4.891 14.43 13.312 1 98.44 116 LYS A N 1
ATOM 933 C CA . LYS A 1 116 ? 5.148 13.5 14.406 1 98.44 116 LYS A CA 1
ATOM 934 C C . LYS A 1 116 ? 6.625 13.508 14.797 1 98.44 116 LYS A C 1
ATOM 936 O O . LYS A 1 116 ? 7.5 13.43 13.93 1 98.44 116 LYS A O 1
ATOM 941 N N . ILE A 1 117 ? 6.875 13.664 16.062 1 94.25 117 ILE A N 1
ATOM 942 C CA . ILE A 1 117 ? 8.242 13.586 16.562 1 94.25 117 ILE A CA 1
ATOM 943 C C . ILE A 1 117 ? 8.68 12.125 16.641 1 94.25 117 ILE A C 1
ATOM 945 O O . ILE A 1 117 ? 7.973 11.297 17.219 1 94.25 117 ILE A O 1
ATOM 949 N N . PRO A 1 118 ? 9.789 11.727 15.945 1 84.25 118 PRO A N 1
ATOM 950 C CA . PRO A 1 118 ? 10.242 10.328 15.984 1 84.25 118 PRO A CA 1
ATOM 951 C C . PRO A 1 118 ? 10.469 9.82 17.406 1 84.25 118 PRO A C 1
ATOM 953 O O . PRO A 1 118 ? 10.805 10.602 18.297 1 84.25 118 PRO A O 1
ATOM 956 N N . ASN A 1 119 ? 10.07 8.492 17.578 1 69.25 119 ASN A N 1
ATOM 957 C CA . ASN A 1 119 ? 10.336 7.828 18.844 1 69.25 119 ASN A CA 1
ATOM 958 C C . ASN A 1 119 ? 11.836 7.738 19.141 1 69.25 119 ASN A C 1
ATOM 960 O O . ASN A 1 119 ? 12.609 7.32 18.266 1 69.25 119 ASN A O 1
ATOM 964 N N . GLY A 1 120 ? 12.531 8.633 19.797 1 57.81 120 GLY A N 1
ATOM 965 C CA . GLY A 1 120 ? 13.875 8.805 20.328 1 57.81 120 GLY A CA 1
ATOM 966 C C . GLY A 1 120 ? 14.328 10.25 20.344 1 57.81 120 GLY A C 1
ATOM 967 O O . GLY A 1 120 ? 15.453 10.539 20.766 1 57.81 120 GLY A O 1
ATOM 968 N N . ALA A 1 121 ? 13.742 10.93 19.453 1 49.78 121 ALA A N 1
ATOM 969 C CA . ALA A 1 121 ? 14.227 12.297 19.609 1 49.78 121 ALA A CA 1
ATOM 970 C C . ALA A 1 121 ? 14.039 12.781 21.047 1 49.78 121 ALA A C 1
ATOM 972 O O . ALA A 1 121 ? 12.922 12.781 21.562 1 49.78 121 ALA A O 1
ATOM 973 N N . VAL A 1 122 ? 14.945 12.383 21.906 1 47.38 122 VAL A N 1
ATOM 974 C CA . VAL A 1 122 ? 15.055 12.969 23.25 1 47.38 122 VAL A CA 1
ATOM 975 C C . VAL A 1 122 ? 14.766 14.461 23.172 1 47.38 122 VAL A C 1
ATOM 977 O O . VAL A 1 122 ? 15.398 15.195 22.406 1 47.38 122 VAL A O 1
ATOM 980 N N . ALA A 1 123 ? 13.43 14.789 23.266 1 46.47 123 ALA A N 1
ATOM 981 C CA . ALA A 1 123 ? 13.18 16.219 23.391 1 46.47 123 ALA A CA 1
ATOM 982 C C . ALA A 1 123 ? 14.367 16.938 24.016 1 46.47 123 ALA A C 1
ATOM 984 O O . ALA A 1 123 ? 15.023 16.406 24.922 1 46.47 123 ALA A O 1
ATOM 985 N N . PRO A 1 124 ? 14.93 17.859 23.391 1 43.03 124 PRO A N 1
ATOM 986 C CA . PRO A 1 124 ? 15.977 18.562 24.125 1 43.03 124 PRO A CA 1
ATOM 987 C C . PRO A 1 124 ? 15.602 18.812 25.578 1 43.03 124 PRO A C 1
ATOM 989 O O . PRO A 1 124 ? 14.523 19.328 25.875 1 43.03 124 PRO A O 1
ATOM 992 N N . GLN A 1 125 ? 15.844 17.766 26.375 1 43.12 125 GLN A N 1
ATOM 993 C CA . GLN A 1 125 ? 15.656 18.109 27.781 1 43.12 125 GLN A CA 1
ATOM 994 C C . GLN A 1 125 ? 16.141 19.516 28.078 1 43.12 125 GLN A C 1
ATOM 996 O O . GLN A 1 125 ? 17.266 19.875 27.719 1 43.12 125 GLN A O 1
ATOM 1001 N N . THR A 1 126 ? 15.297 20.531 27.828 1 44.06 126 THR A N 1
ATOM 1002 C CA . THR A 1 126 ? 15.719 21.828 28.359 1 44.06 126 THR A CA 1
ATOM 1003 C C . THR A 1 126 ? 16.422 21.672 29.688 1 44.06 126 THR A C 1
ATOM 1005 O O . THR A 1 126 ? 15.836 21.172 30.656 1 44.06 126 THR A O 1
ATOM 1008 N N . THR A 1 127 ? 17.703 21.266 29.641 1 47.97 127 THR A N 1
ATOM 1009 C CA . THR A 1 127 ? 18.438 21.297 30.891 1 47.97 127 THR A CA 1
ATOM 1010 C C . THR A 1 127 ? 18.062 22.5 31.734 1 47.97 127 THR A C 1
ATOM 1012 O O . THR A 1 127 ? 18.266 23.641 31.312 1 47.97 127 THR A O 1
ATOM 1015 N N . THR A 1 128 ? 16.875 22.469 32.344 1 46.72 128 THR A N 1
ATOM 1016 C CA . THR A 1 128 ? 16.625 23.531 33.312 1 46.72 128 THR A CA 1
ATOM 1017 C C . THR A 1 128 ? 17.875 23.812 34.125 1 46.72 128 THR A C 1
ATOM 1019 O O . THR A 1 128 ? 18.438 22.906 34.719 1 46.72 128 THR A O 1
ATOM 1022 N N . PRO A 1 129 ? 18.578 24.844 33.812 1 43.84 129 PRO A N 1
ATOM 1023 C CA . PRO A 1 129 ? 19.766 25.125 34.625 1 43.84 129 PRO A CA 1
ATOM 1024 C C . PRO A 1 129 ? 19.516 24.859 36.125 1 43.84 129 PRO A C 1
ATOM 1026 O O . PRO A 1 129 ? 18.516 25.312 36.656 1 43.84 129 PRO A O 1
ATOM 1029 N N . VAL A 1 130 ? 19.938 23.688 36.531 1 45.5 130 VAL A N 1
ATOM 1030 C CA . VAL A 1 130 ? 19.891 23.484 37.969 1 45.5 130 VAL A CA 1
ATOM 1031 C C . VAL A 1 130 ? 20.469 24.703 38.688 1 45.5 130 VAL A C 1
ATOM 1033 O O . VAL A 1 130 ? 21.625 25.047 38.5 1 45.5 130 VAL A O 1
ATOM 1036 N N . ILE A 1 131 ? 19.625 25.828 38.812 1 42.34 131 ILE A N 1
ATOM 1037 C CA . ILE A 1 131 ? 20.094 26.906 39.688 1 42.34 131 ILE A CA 1
ATOM 1038 C C . ILE A 1 131 ? 20.547 26.344 41.031 1 42.34 131 ILE A C 1
ATOM 1040 O O . ILE A 1 131 ? 19.781 25.672 41.719 1 42.34 131 ILE A O 1
ATOM 1044 N N . HIS A 1 132 ? 21.781 25.828 41.031 1 44.84 132 HIS A N 1
ATOM 1045 C CA . HIS A 1 132 ? 22.375 25.5 42.344 1 44.84 132 HIS A CA 1
ATOM 1046 C C . HIS A 1 132 ? 22.188 26.641 43.312 1 44.84 132 HIS A C 1
ATOM 1048 O O . HIS A 1 132 ? 22.672 27.75 43.094 1 44.84 132 HIS A O 1
ATOM 1054 N N . THR A 1 133 ? 21 26.812 43.875 1 44.59 133 THR A N 1
ATOM 1055 C CA . THR A 1 133 ? 20.828 27.734 45 1 44.59 133 THR A CA 1
ATOM 1056 C C . THR A 1 133 ? 21.844 27.453 46.094 1 44.59 133 THR A C 1
ATOM 1058 O O . THR A 1 133 ? 21.828 26.375 46.719 1 44.59 133 THR A O 1
ATOM 1061 N N . THR A 1 134 ? 23.141 27.781 45.938 1 46.5 134 THR A N 1
ATOM 1062 C CA . THR A 1 134 ? 24.078 27.797 47.062 1 46.5 134 THR A CA 1
ATOM 1063 C C . THR A 1 134 ? 23.469 28.469 48.281 1 46.5 134 THR A C 1
ATOM 1065 O O . THR A 1 134 ? 23.141 29.656 48.25 1 46.5 134 THR A O 1
ATOM 1068 N N . THR A 1 135 ? 22.594 27.734 49 1 46.28 135 THR A N 1
ATOM 1069 C CA . THR A 1 135 ? 22.109 28.203 50.312 1 46.28 135 THR A CA 1
ATOM 1070 C C . THR A 1 135 ? 23.281 28.656 51.188 1 46.28 135 THR A C 1
ATOM 1072 O O . THR A 1 135 ? 24.156 27.859 51.531 1 46.28 135 THR A O 1
ATOM 1075 N N . HIS A 1 136 ? 23.875 29.781 50.906 1 44.16 136 HIS A N 1
ATOM 1076 C CA . HIS A 1 136 ? 24.781 30.375 51.906 1 44.16 136 HIS A CA 1
ATOM 1077 C C . HIS A 1 136 ? 24.109 30.453 53.281 1 44.16 136 HIS A C 1
ATOM 1079 O O . HIS A 1 136 ? 23.031 31.031 53.406 1 44.16 136 HIS A O 1
ATOM 1085 N N . ASP A 1 137 ? 24.219 29.422 54.094 1 40.09 137 ASP A N 1
ATOM 1086 C CA . ASP A 1 137 ? 23.828 29.344 55.5 1 40.09 137 ASP A CA 1
ATOM 1087 C C . ASP A 1 137 ? 24.297 30.578 56.281 1 40.09 137 ASP A C 1
ATOM 1089 O O . ASP A 1 137 ? 25.5 30.734 56.531 1 40.09 137 ASP A O 1
ATOM 1093 N N . SER A 1 138 ? 23.953 31.812 55.844 1 38.09 138 SER A N 1
ATOM 1094 C CA . SER A 1 138 ? 24.297 32.969 56.688 1 38.09 138 SER A CA 1
ATOM 1095 C C . SER A 1 138 ? 23.812 32.75 58.125 1 38.09 138 SER A C 1
ATOM 1097 O O . SER A 1 138 ? 22.625 32.531 58.375 1 38.09 138 SER A O 1
ATOM 1099 N N . GLY A 1 139 ? 24.641 32.188 59 1 39.22 139 GLY A N 1
ATOM 1100 C CA . GLY A 1 139 ? 24.578 32.062 60.469 1 39.22 139 GLY A CA 1
ATOM 1101 C C . GLY A 1 139 ? 24.047 33.312 61.156 1 39.22 139 GLY A C 1
ATOM 1102 O O . GLY A 1 139 ? 24.766 34.312 61.312 1 39.22 139 GLY A O 1
ATOM 1103 N N . VAL A 1 140 ? 22.922 33.844 60.688 1 40.12 140 VAL A N 1
ATOM 1104 C CA . VAL A 1 140 ? 22.391 34.969 61.406 1 40.12 140 VAL A CA 1
ATOM 1105 C C . VAL A 1 140 ? 22.281 34.625 62.906 1 40.12 140 VAL A C 1
ATOM 1107 O O . VAL A 1 140 ? 21.609 33.656 63.281 1 40.12 140 VAL A O 1
ATOM 1110 N N . SER A 1 141 ? 23.312 34.969 63.688 1 35.28 141 SER A N 1
ATOM 1111 C CA . SER A 1 141 ? 23.375 34.969 65.125 1 35.28 141 SER A CA 1
ATOM 1112 C C . SER A 1 141 ? 22.188 35.719 65.75 1 35.28 141 SER A C 1
ATOM 1114 O O . SER A 1 141 ? 22.016 36.906 65.5 1 35.28 141 SER A O 1
ATOM 1116 N N . ILE A 1 142 ? 21 35.125 65.75 1 35.72 142 ILE A N 1
ATOM 1117 C CA . ILE A 1 142 ? 19.844 35.656 66.438 1 35.72 142 ILE A CA 1
ATOM 1118 C C . ILE A 1 142 ? 20.234 36.031 67.875 1 35.72 142 ILE A C 1
ATOM 1120 O O . ILE A 1 142 ? 20.656 35.156 68.625 1 35.72 142 ILE A O 1
ATOM 1124 N N . LEU A 1 143 ? 20.891 37.156 68.062 1 33.56 143 LEU A N 1
ATOM 1125 C CA . LEU A 1 143 ? 21.109 37.75 69.375 1 33.56 143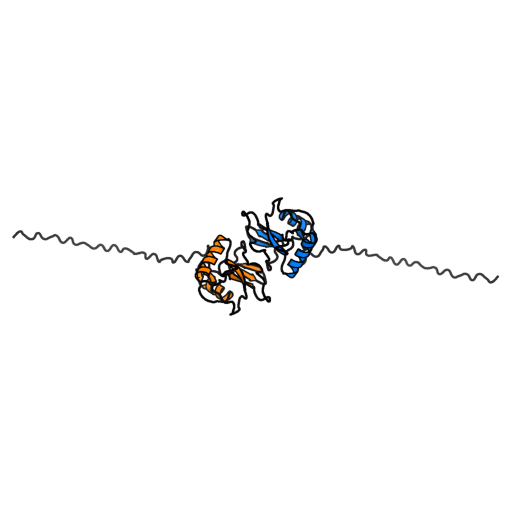 LEU A CA 1
ATOM 1126 C C . LEU A 1 143 ? 19.812 37.812 70.125 1 33.56 143 LEU A C 1
ATOM 1128 O O . LEU A 1 143 ? 18.844 38.406 69.75 1 33.56 143 LEU A O 1
ATOM 1132 N N . THR A 1 144 ? 19.453 36.656 70.75 1 35.12 144 THR A N 1
ATOM 1133 C CA . THR A 1 144 ? 18.344 36.531 71.688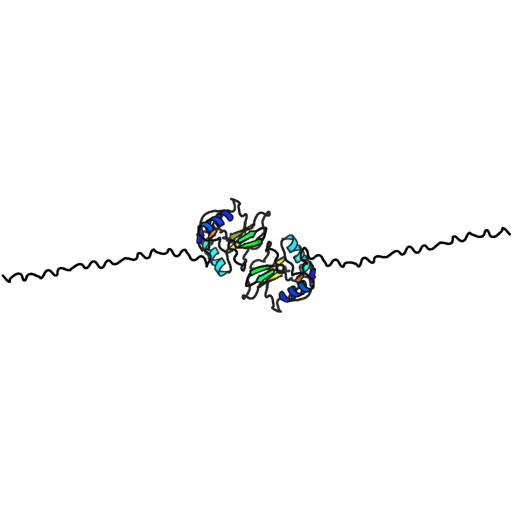 1 35.12 144 THR A CA 1
ATOM 1134 C C . THR A 1 144 ? 18.406 37.594 72.75 1 35.12 144 THR A C 1
ATOM 1136 O O . THR A 1 144 ? 19.375 37.656 73.5 1 35.12 144 THR A O 1
ATOM 1139 N N . THR A 1 145 ? 18.172 38.906 72.312 1 37.19 145 THR A N 1
ATOM 1140 C CA . THR A 1 145 ? 18.094 40 73.312 1 37.19 145 THR A CA 1
ATOM 1141 C C . THR A 1 145 ? 17.156 39.625 74.438 1 37.19 145 THR A C 1
ATOM 1143 O O . THR A 1 145 ? 16.016 39.219 74.25 1 37.19 145 THR A O 1
ATOM 1146 N N . LEU A 1 146 ? 17.75 39.25 75.562 1 38.78 146 LEU A N 1
ATOM 1147 C CA . LEU A 1 146 ? 17.188 38.938 76.875 1 38.78 146 LEU A CA 1
ATOM 1148 C C . LEU A 1 146 ? 16.219 40.031 77.312 1 38.78 146 LEU A C 1
ATOM 1150 O O . LEU A 1 146 ? 16.516 41.219 77.188 1 38.78 146 LEU A O 1
ATOM 1154 N N . PRO A 1 147 ? 14.875 39.719 77.25 1 40.69 147 PRO A N 1
ATOM 1155 C CA . PRO A 1 147 ? 13.859 40.656 77.75 1 40.69 147 PRO A CA 1
ATOM 1156 C C . PRO A 1 147 ? 14.195 41.281 79.062 1 40.69 147 PRO A C 1
ATOM 1158 O O . PRO A 1 147 ? 14.641 40.562 80 1 40.69 147 PRO A O 1
ATOM 1161 N N . HIS A 1 148 ? 14.906 42.406 79.062 1 38.25 148 HIS A N 1
ATOM 1162 C CA . HIS A 1 148 ? 15.18 43.156 80.312 1 38.25 148 HIS A CA 1
ATOM 1163 C C . HIS A 1 148 ? 13.914 43.281 81.125 1 38.25 148 HIS A C 1
ATOM 1165 O O . HIS A 1 148 ? 12.844 43.625 80.625 1 38.25 148 HIS A O 1
ATOM 1171 N N . ASN A 1 149 ? 13.859 42.469 82.125 1 39.09 149 ASN A N 1
ATOM 1172 C CA . ASN A 1 149 ? 12.898 42.469 83.25 1 39.09 149 ASN A CA 1
ATOM 1173 C C . ASN A 1 149 ? 12.641 43.906 83.75 1 39.09 149 ASN A C 1
ATOM 1175 O O . ASN A 1 149 ? 13.562 44.562 84.188 1 39.09 149 ASN A O 1
ATOM 1179 N N . VAL A 1 150 ? 11.93 44.719 82.938 1 38.41 150 VAL A N 1
ATOM 1180 C CA . VAL A 1 150 ? 11.562 46.031 83.438 1 38.41 150 VAL A CA 1
ATOM 1181 C C . VAL A 1 150 ? 10.992 45.906 84.875 1 38.41 150 VAL A C 1
ATOM 1183 O O . VAL A 1 150 ? 10.148 45.031 85.125 1 38.41 150 VAL A O 1
ATOM 1186 N N . PRO A 1 151 ? 11.797 46.375 85.875 1 38.03 151 PRO A N 1
ATOM 1187 C CA . PRO A 1 151 ? 11.414 46.406 87.25 1 38.03 151 PRO A CA 1
ATOM 1188 C C . PRO A 1 151 ? 9.984 46.875 87.5 1 38.03 151 PRO A C 1
ATOM 1190 O O . PRO A 1 151 ? 9.445 47.625 86.688 1 38.03 151 PRO A O 1
ATOM 1193 N N . SER A 1 152 ? 9.219 46.156 88.25 1 35.78 152 SER A N 1
ATOM 1194 C CA . SER A 1 152 ? 7.938 46.375 88.938 1 35.78 152 SER A CA 1
ATOM 1195 C C . SER A 1 152 ? 7.867 47.781 89.5 1 35.78 152 SER A C 1
ATOM 1197 O O . SER A 1 152 ? 6.922 48.094 90.25 1 35.78 152 SER A O 1
ATOM 1199 N N . GLU A 1 153 ? 8.086 48.906 88.75 1 26.02 153 GLU A N 1
ATOM 1200 C CA . GLU A 1 153 ? 7.441 49.938 89.562 1 26.02 153 GLU A CA 1
ATOM 1201 C C . GLU A 1 153 ? 5.922 49.781 89.562 1 26.02 153 GLU A C 1
ATOM 1203 O O . GLU A 1 153 ? 5.336 49.406 88.562 1 26.02 153 GLU A O 1
ATOM 1208 N N . MET B 1 1 ? 6.695 -14.164 -17.266 1 95.88 1 MET B N 1
ATOM 1209 C CA . MET B 1 1 ? 5.871 -14.602 -16.141 1 95.88 1 MET B CA 1
ATOM 1210 C C . MET B 1 1 ? 5.023 -15.812 -16.516 1 95.88 1 MET B C 1
ATOM 1212 O O . MET B 1 1 ? 4.645 -15.969 -17.688 1 95.88 1 MET B O 1
ATOM 1216 N N . GLU B 1 2 ? 4.844 -16.672 -15.547 1 97.56 2 GLU B N 1
ATOM 1217 C CA . GLU B 1 2 ? 4.117 -17.922 -15.781 1 97.56 2 GLU B CA 1
ATOM 1218 C C . GLU B 1 2 ? 3.213 -18.266 -14.602 1 97.56 2 GLU B C 1
ATOM 1220 O O . GLU B 1 2 ? 3.617 -18.125 -13.445 1 97.56 2 GLU B O 1
ATOM 1225 N N . LEU B 1 3 ? 1.964 -18.688 -14.977 1 98.75 3 LEU B N 1
ATOM 1226 C CA . LEU B 1 3 ? 1.037 -19.188 -13.961 1 98.75 3 LEU B CA 1
ATOM 1227 C C . LEU B 1 3 ? 1.343 -20.641 -13.609 1 98.75 3 LEU B C 1
ATOM 1229 O O . LEU B 1 3 ? 1.489 -21.484 -14.5 1 98.75 3 LEU B O 1
ATOM 1233 N N . ILE B 1 4 ? 1.495 -20.922 -12.32 1 98.88 4 ILE B N 1
ATOM 1234 C CA . ILE B 1 4 ? 1.647 -22.281 -11.828 1 98.88 4 ILE B CA 1
ATOM 1235 C C . ILE B 1 4 ? 0.333 -22.766 -11.219 1 98.88 4 ILE B C 1
ATOM 1237 O O . ILE B 1 4 ? -0.192 -22.141 -10.289 1 98.88 4 ILE B O 1
ATOM 1241 N N . ARG B 1 5 ? -0.176 -23.844 -11.742 1 98.56 5 ARG B N 1
ATOM 1242 C CA . ARG B 1 5 ? -1.493 -24.344 -11.359 1 98.56 5 ARG B CA 1
ATOM 1243 C C . ARG B 1 5 ? -1.381 -25.422 -10.281 1 98.56 5 ARG B C 1
ATOM 1245 O O . ARG B 1 5 ? -1.81 -26.547 -10.477 1 98.56 5 ARG B O 1
ATOM 1252 N N . ARG B 1 6 ? -0.81 -25.047 -9.227 1 98.19 6 ARG B N 1
ATOM 1253 C CA . ARG B 1 6 ? -0.69 -25.875 -8.031 1 98.19 6 ARG B CA 1
ATOM 1254 C C . ARG B 1 6 ? -1.075 -25.109 -6.777 1 98.19 6 ARG B C 1
ATOM 1256 O O . ARG B 1 6 ? -0.667 -23.953 -6.609 1 98.19 6 ARG B O 1
ATOM 1263 N N . ASN B 1 7 ? -1.879 -25.75 -5.953 1 98.62 7 ASN B N 1
ATOM 1264 C CA . ASN B 1 7 ? -2.225 -25.125 -4.68 1 98.62 7 ASN B CA 1
ATOM 1265 C C . ASN B 1 7 ? -1.066 -25.203 -3.691 1 98.62 7 ASN B C 1
ATOM 1267 O O . ASN B 1 7 ? -0.668 -26.281 -3.268 1 98.62 7 ASN B O 1
ATOM 1271 N N . MET B 1 8 ? -0.56 -24.031 -3.338 1 98.81 8 MET B N 1
ATOM 1272 C CA . MET B 1 8 ? 0.54 -23.969 -2.379 1 98.81 8 MET B CA 1
ATOM 1273 C C . MET B 1 8 ? 0.369 -22.797 -1.425 1 98.81 8 MET B C 1
ATOM 1275 O O . MET B 1 8 ? -0.386 -21.859 -1.709 1 98.81 8 MET B O 1
ATOM 1279 N N . THR B 1 9 ? 0.994 -22.969 -0.23 1 98.81 9 THR B N 1
ATOM 1280 C CA . THR B 1 9 ? 1.098 -21.797 0.64 1 98.81 9 THR B CA 1
ATOM 1281 C C . THR B 1 9 ? 1.997 -20.734 0.016 1 98.81 9 THR B C 1
ATOM 1283 O O . THR B 1 9 ? 2.719 -21.016 -0.945 1 98.81 9 THR B O 1
ATOM 1286 N N . PHE B 1 10 ? 1.929 -19.578 0.491 1 98.88 10 PHE B N 1
ATOM 1287 C CA . PHE B 1 10 ? 2.732 -18.484 -0.035 1 98.88 10 PHE B CA 1
ATOM 1288 C C . PHE B 1 10 ? 4.211 -18.844 -0.04 1 98.88 10 PHE B C 1
ATOM 1290 O O . PHE B 1 10 ? 4.895 -18.688 -1.055 1 98.88 10 PHE B O 1
ATOM 1297 N N . HIS B 1 11 ? 4.691 -19.328 1.099 1 98.5 11 HIS B N 1
ATOM 1298 C CA . HIS B 1 11 ? 6.121 -19.578 1.215 1 98.5 11 HIS B CA 1
ATOM 1299 C C . HIS B 1 11 ? 6.539 -20.781 0.376 1 98.5 11 HIS B C 1
ATOM 1301 O O . HIS B 1 11 ? 7.621 -20.781 -0.218 1 98.5 11 HIS B O 1
ATOM 1307 N N . ASP B 1 12 ? 5.66 -21.75 0.323 1 98.75 12 ASP B N 1
ATOM 1308 C CA . ASP B 1 12 ? 5.945 -22.875 -0.567 1 98.75 12 ASP B CA 1
ATOM 1309 C C . ASP B 1 12 ? 5.965 -22.438 -2.027 1 98.75 12 ASP B C 1
ATOM 1311 O O . ASP B 1 12 ? 6.812 -22.875 -2.805 1 98.75 12 ASP B O 1
ATOM 1315 N N . ALA B 1 13 ? 5.016 -21.625 -2.391 1 98.88 13 ALA B N 1
ATOM 1316 C CA . ALA B 1 13 ? 4.961 -21.078 -3.744 1 98.88 13 ALA B CA 1
ATOM 1317 C C . ALA B 1 13 ? 6.227 -20.297 -4.066 1 98.88 13 ALA B C 1
ATOM 1319 O O . ALA B 1 13 ? 6.785 -20.422 -5.156 1 98.88 13 ALA B O 1
ATOM 1320 N N . GLY B 1 14 ? 6.664 -19.5 -3.121 1 98.62 14 GLY B N 1
ATOM 1321 C CA . GLY B 1 14 ? 7.914 -18.766 -3.289 1 98.62 14 GLY B CA 1
ATOM 1322 C C . GLY B 1 14 ? 9.102 -19.688 -3.549 1 98.62 14 GLY B C 1
ATOM 1323 O O . GLY B 1 14 ? 9.891 -19.438 -4.457 1 98.62 14 GLY B O 1
ATOM 1324 N N . ASN B 1 15 ? 9.172 -20.688 -2.746 1 98.56 15 ASN B N 1
ATOM 1325 C CA . ASN B 1 15 ? 10.258 -21.641 -2.912 1 98.56 15 ASN B CA 1
ATOM 1326 C C . ASN B 1 15 ? 10.195 -22.328 -4.273 1 98.56 15 ASN B C 1
ATOM 1328 O O . ASN B 1 15 ? 11.227 -22.609 -4.887 1 98.56 15 ASN B O 1
ATOM 1332 N N . TYR B 1 16 ? 9.008 -22.594 -4.668 1 98.69 16 TYR B N 1
ATOM 1333 C CA . TYR B 1 16 ? 8.844 -23.219 -5.98 1 98.69 16 TYR B CA 1
ATOM 1334 C C . TYR B 1 16 ? 9.383 -22.312 -7.082 1 98.69 16 TYR B C 1
ATOM 1336 O O . TYR B 1 16 ? 10.125 -22.766 -7.953 1 98.69 16 TYR B O 1
ATOM 1344 N N . CYS B 1 17 ? 9 -21.031 -7.066 1 98.75 17 CYS B N 1
ATOM 1345 C CA . CYS B 1 17 ? 9.477 -20.094 -8.078 1 98.75 17 CYS B CA 1
ATOM 1346 C C . CYS B 1 17 ? 11 -19.984 -8.047 1 98.75 17 CYS B C 1
ATOM 1348 O O . CYS B 1 17 ? 11.641 -19.906 -9.094 1 98.75 17 CYS B O 1
ATOM 1350 N N . VAL B 1 18 ? 11.578 -20.031 -6.895 1 98.12 18 VAL B N 1
ATOM 1351 C CA . VAL B 1 18 ? 13.031 -19.953 -6.742 1 98.12 18 VAL B CA 1
ATOM 1352 C C . VAL B 1 18 ? 13.688 -21.156 -7.422 1 98.12 18 VAL B C 1
ATOM 1354 O O . VAL B 1 18 ? 14.727 -21.016 -8.062 1 98.12 18 VAL B O 1
ATOM 1357 N N . SER B 1 19 ? 13.07 -22.281 -7.281 1 97.69 19 SER B N 1
ATOM 1358 C CA . SER B 1 19 ? 13.602 -23.484 -7.906 1 97.69 19 SER B CA 1
ATOM 1359 C C . SER B 1 19 ? 13.625 -23.359 -9.43 1 97.69 19 SER B C 1
ATOM 1361 O O . SER B 1 19 ? 14.359 -24.078 -10.109 1 97.69 19 SER B O 1
ATOM 1363 N N . LEU B 1 20 ? 12.859 -22.453 -10.008 1 96.56 20 LEU B N 1
ATOM 1364 C CA . LEU B 1 20 ? 12.82 -22.188 -11.438 1 96.56 20 LEU B CA 1
ATOM 1365 C C . LEU B 1 20 ? 13.68 -20.969 -11.781 1 96.56 20 LEU B C 1
ATOM 1367 O O . LEU B 1 20 ? 13.57 -20.422 -12.883 1 96.56 20 LEU B O 1
ATOM 1371 N N . ARG B 1 21 ? 14.461 -20.516 -10.828 1 95.94 21 ARG B N 1
ATOM 1372 C CA . ARG B 1 21 ? 15.273 -19.312 -10.992 1 95.94 21 ARG B CA 1
ATOM 1373 C C . ARG B 1 21 ? 14.406 -18.094 -11.227 1 95.94 21 ARG B C 1
ATOM 1375 O O . ARG B 1 21 ? 14.766 -17.203 -12 1 95.94 21 ARG B O 1
ATOM 1382 N N . ALA B 1 22 ? 13.258 -18.125 -10.641 1 98.19 22 ALA B N 1
ATOM 1383 C CA . ALA B 1 22 ? 12.273 -17.062 -10.68 1 98.19 22 ALA B CA 1
ATOM 1384 C C . ALA B 1 22 ? 11.867 -16.625 -9.273 1 98.19 22 ALA B C 1
ATOM 1386 O O . ALA B 1 22 ? 12.492 -17.031 -8.289 1 98.19 22 ALA B O 1
ATOM 1387 N N . ARG B 1 23 ? 11.016 -15.641 -9.156 1 98.56 23 ARG B N 1
ATOM 1388 C CA . ARG B 1 23 ? 10.359 -15.203 -7.926 1 98.56 23 ARG B CA 1
ATOM 1389 C C . ARG B 1 23 ? 8.859 -15.062 -8.117 1 98.56 23 ARG B C 1
ATOM 1391 O O . ARG B 1 23 ? 8.375 -14.992 -9.25 1 98.56 23 ARG B O 1
ATOM 1398 N N . LEU B 1 24 ? 8.156 -15.172 -6.957 1 98.81 24 LEU B N 1
ATOM 1399 C CA . LEU B 1 24 ? 6.777 -14.711 -7.082 1 98.81 24 LEU B CA 1
ATOM 1400 C C . LEU B 1 24 ? 6.727 -13.32 -7.703 1 98.81 24 LEU B C 1
ATOM 1402 O O . LEU B 1 24 ? 7.551 -12.461 -7.379 1 98.81 24 LEU B O 1
ATOM 1406 N N . VAL B 1 25 ? 5.773 -13.086 -8.547 1 98.81 25 VAL B N 1
ATOM 1407 C CA . VAL B 1 25 ? 5.75 -11.938 -9.445 1 98.81 25 VAL B CA 1
ATOM 1408 C C . VAL B 1 25 ? 5.602 -10.648 -8.633 1 98.81 25 VAL B C 1
ATOM 1410 O O . VAL B 1 25 ? 4.812 -10.594 -7.688 1 98.81 25 VAL B O 1
ATOM 1413 N N . SER B 1 26 ? 6.449 -9.719 -8.922 1 98.56 26 SER B N 1
ATOM 1414 C CA . SER B 1 26 ? 6.262 -8.336 -8.492 1 98.56 26 SER B CA 1
ATOM 1415 C C . SER B 1 26 ? 5.539 -7.523 -9.562 1 98.56 26 SER B C 1
ATOM 1417 O O . SER B 1 26 ? 5.621 -7.832 -10.75 1 98.56 26 SER B 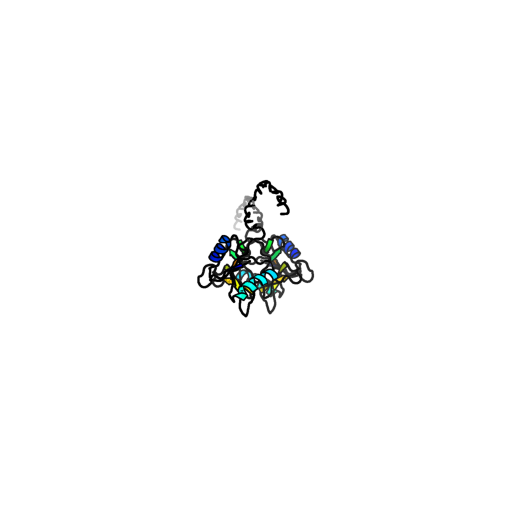O 1
ATOM 1419 N N . ILE B 1 27 ? 4.777 -6.551 -9.141 1 98.31 27 ILE B N 1
ATOM 1420 C CA . ILE B 1 27 ? 3.932 -5.762 -10.023 1 98.31 27 ILE B CA 1
ATOM 1421 C C . ILE B 1 27 ? 4.242 -4.277 -9.844 1 98.31 27 ILE B C 1
ATOM 1423 O O . ILE B 1 27 ? 4.152 -3.746 -8.734 1 98.31 27 ILE B O 1
ATOM 1427 N N . HIS B 1 28 ? 4.582 -3.607 -10.977 1 96.81 28 HIS B N 1
ATOM 1428 C CA . HIS B 1 28 ? 5.098 -2.25 -10.836 1 96.81 28 HIS B CA 1
ATOM 1429 C C . HIS B 1 28 ? 4.277 -1.262 -11.656 1 96.81 28 HIS B C 1
ATOM 1431 O O . HIS B 1 28 ? 4.652 -0.094 -11.789 1 96.81 28 HIS B O 1
ATOM 1437 N N . SER B 1 29 ? 3.172 -1.748 -12.297 1 96.06 29 SER B N 1
ATOM 1438 C CA . SER B 1 29 ? 2.287 -0.88 -13.07 1 96.06 29 SER B CA 1
ATOM 1439 C C . SER B 1 29 ? 0.91 -1.513 -13.242 1 96.06 29 SER B C 1
ATOM 1441 O O . SER B 1 29 ? 0.738 -2.713 -13.016 1 96.06 29 SER B O 1
ATOM 1443 N N . ASN B 1 30 ? -0.047 -0.624 -13.648 1 96.69 30 ASN B N 1
ATOM 1444 C CA . ASN B 1 30 ? -1.374 -1.146 -13.961 1 96.69 30 ASN B CA 1
ATOM 1445 C C . ASN B 1 30 ? -1.325 -2.15 -15.109 1 96.69 30 ASN B C 1
ATOM 1447 O O . ASN B 1 30 ? -2.043 -3.152 -15.094 1 96.69 30 ASN B O 1
ATOM 1451 N N . ALA B 1 31 ? -0.505 -1.87 -16.078 1 97.44 31 ALA B N 1
ATOM 1452 C CA . ALA B 1 31 ? -0.359 -2.785 -17.203 1 97.44 31 ALA B CA 1
ATOM 1453 C C . ALA B 1 31 ? 0.135 -4.152 -16.75 1 97.44 31 ALA B C 1
ATOM 1455 O O . ALA B 1 31 ? -0.4 -5.184 -17.156 1 97.44 31 ALA B O 1
ATOM 1456 N N . GLU B 1 32 ? 1.133 -4.16 -15.914 1 97.88 32 GLU B N 1
ATOM 1457 C CA . GLU B 1 32 ? 1.661 -5.418 -15.391 1 97.88 32 GLU B CA 1
ATOM 1458 C C . GLU B 1 32 ? 0.627 -6.133 -14.531 1 97.88 32 GLU B C 1
ATOM 1460 O O . GLU B 1 32 ? 0.505 -7.359 -14.586 1 97.88 32 GLU B O 1
ATOM 1465 N N . ASN B 1 33 ? -0.151 -5.359 -13.734 1 98.31 33 ASN B N 1
ATOM 1466 C CA . ASN B 1 33 ? -1.225 -5.938 -12.93 1 98.31 33 ASN B CA 1
ATOM 1467 C C . ASN B 1 33 ? -2.26 -6.641 -13.805 1 98.31 33 ASN B C 1
ATOM 1469 O O . ASN B 1 33 ? -2.725 -7.73 -13.469 1 98.31 33 ASN B O 1
ATOM 1473 N N . GLN B 1 34 ? -2.582 -5.988 -14.883 1 97.94 34 GLN B N 1
ATOM 1474 C CA . GLN B 1 34 ? -3.57 -6.562 -15.789 1 97.94 34 GLN B CA 1
ATOM 1475 C C . GLN B 1 34 ? -3.043 -7.84 -16.438 1 97.94 34 GLN B C 1
ATOM 1477 O O . GLN B 1 34 ? -3.807 -8.773 -16.688 1 97.94 34 GLN B O 1
ATOM 1482 N N . GLN B 1 35 ? -1.762 -7.91 -16.703 1 98.38 35 GLN B N 1
ATOM 1483 C CA . GLN B 1 35 ? -1.171 -9.125 -17.25 1 98.38 35 GLN B CA 1
ATOM 1484 C C . GLN B 1 35 ? -1.271 -10.281 -16.266 1 98.38 35 GLN B C 1
ATOM 1486 O O . GLN B 1 35 ? -1.639 -11.398 -16.656 1 98.38 35 GLN B O 1
ATOM 1491 N N . VAL B 1 36 ? -0.903 -10.047 -15.039 1 98.75 36 VAL B N 1
ATOM 1492 C CA . VAL B 1 36 ? -0.985 -11.078 -14.008 1 98.75 36 VAL B CA 1
ATOM 1493 C C . VAL B 1 36 ? -2.438 -11.508 -13.82 1 98.75 36 VAL B C 1
ATOM 1495 O O . VAL B 1 36 ? -2.732 -12.703 -13.734 1 98.75 36 VAL B O 1
ATOM 1498 N N . TYR B 1 37 ? -3.35 -10.523 -13.797 1 98.62 37 TYR B N 1
ATOM 1499 C CA . TYR B 1 37 ? -4.773 -10.797 -13.641 1 98.62 37 TYR B CA 1
ATOM 1500 C C . TYR B 1 37 ? -5.285 -11.695 -14.766 1 98.62 37 TYR B C 1
ATOM 1502 O O . TYR B 1 37 ? -6.07 -12.609 -14.523 1 98.62 37 TYR B O 1
ATOM 1510 N N . ALA B 1 38 ? -4.91 -11.391 -15.93 1 98.31 38 ALA B N 1
ATOM 1511 C CA . ALA B 1 38 ? -5.355 -12.188 -17.062 1 98.31 38 ALA B CA 1
ATOM 1512 C C . ALA B 1 38 ? -4.945 -13.648 -16.922 1 98.31 38 ALA B C 1
ATOM 1514 O O . ALA B 1 38 ? -5.715 -14.555 -17.25 1 98.31 38 ALA B O 1
ATOM 1515 N N . LEU B 1 39 ? -3.73 -13.914 -16.438 1 98.5 39 LEU B N 1
ATOM 1516 C CA . LEU B 1 39 ? -3.258 -15.273 -16.219 1 98.5 39 LEU B CA 1
ATOM 1517 C C . LEU B 1 39 ? -4.133 -15.984 -15.188 1 98.5 39 LEU B C 1
ATOM 1519 O O . LEU B 1 39 ? -4.539 -17.125 -15.398 1 98.5 39 LEU B O 1
ATOM 1523 N N . CYS B 1 40 ? -4.473 -15.344 -14.102 1 98.62 40 CYS B N 1
ATOM 1524 C CA . CYS B 1 40 ? -5.266 -15.922 -13.031 1 98.62 40 CYS B CA 1
ATOM 1525 C C . CYS B 1 40 ? -6.715 -16.109 -13.461 1 98.62 40 CYS B C 1
ATOM 1527 O O . CYS B 1 40 ? -7.328 -17.141 -13.156 1 98.62 40 CYS B O 1
ATOM 1529 N N . LYS B 1 41 ? -7.215 -15.086 -14.133 1 97.88 41 LYS B N 1
ATOM 1530 C CA . LYS B 1 41 ? -8.602 -15.109 -14.594 1 97.88 41 LYS B CA 1
ATOM 1531 C C . LYS B 1 41 ? -8.836 -16.266 -15.562 1 97.88 41 LYS B C 1
ATOM 1533 O O . LYS B 1 41 ? -9.922 -16.859 -15.578 1 97.88 41 LYS B O 1
ATOM 1538 N N . ASN B 1 42 ? -7.832 -16.531 -16.328 1 97.12 42 ASN B N 1
ATOM 1539 C CA . ASN B 1 42 ? -7.945 -17.594 -17.328 1 97.12 42 ASN B CA 1
ATOM 1540 C C . ASN B 1 42 ? -8.312 -18.922 -16.688 1 97.12 42 ASN B C 1
ATOM 1542 O O . ASN B 1 42 ? -8.977 -19.766 -17.312 1 97.12 42 ASN B O 1
ATOM 1546 N N . VAL B 1 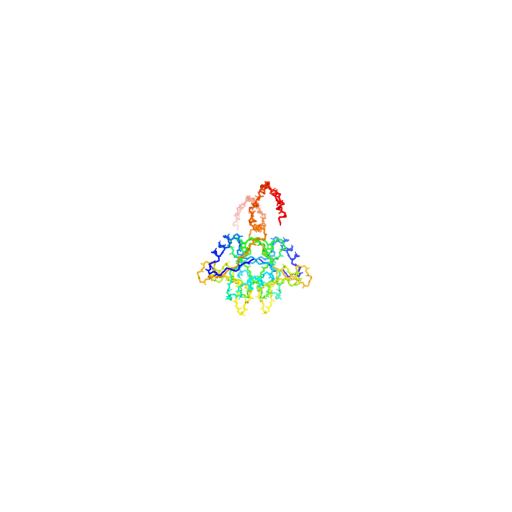43 ? -7.91 -19.141 -15.492 1 97.25 43 VAL B N 1
ATOM 1547 C CA . VAL B 1 43 ? -8.195 -20.406 -14.812 1 97.25 43 VAL B CA 1
ATOM 1548 C C . VAL B 1 43 ? -9.203 -20.172 -13.688 1 97.25 43 VAL B C 1
ATOM 1550 O O . VAL B 1 43 ? -9.461 -21.078 -12.891 1 97.25 43 VAL B O 1
ATOM 1553 N N . ASN B 1 44 ? -9.734 -18.969 -13.594 1 96.75 44 ASN B N 1
ATOM 1554 C CA . ASN B 1 44 ? -10.734 -18.562 -12.617 1 96.75 44 ASN B CA 1
ATOM 1555 C C . ASN B 1 44 ? -10.289 -18.875 -11.195 1 96.75 44 ASN B C 1
ATOM 1557 O O . ASN B 1 44 ? -11.047 -19.469 -10.422 1 96.75 44 ASN B O 1
ATOM 1561 N N . GLN B 1 45 ? -9 -18.609 -10.852 1 97.31 45 GLN B N 1
ATOM 1562 C CA . GLN B 1 45 ? -8.422 -18.828 -9.531 1 97.31 45 GLN B CA 1
ATOM 1563 C C . GLN B 1 45 ? -7.656 -17.594 -9.055 1 97.31 45 GLN B C 1
ATOM 1565 O O . GLN B 1 45 ? -6.996 -16.922 -9.852 1 97.31 45 GLN B O 1
ATOM 1570 N N . ASN B 1 46 ? -7.805 -17.312 -7.766 1 98.06 46 ASN B N 1
ATOM 1571 C CA . ASN B 1 46 ? -6.891 -16.344 -7.168 1 98.06 46 ASN B CA 1
ATOM 1572 C C . ASN B 1 46 ? -5.438 -16.797 -7.293 1 98.06 46 ASN B C 1
ATOM 1574 O O . ASN B 1 46 ? -5.164 -17.984 -7.465 1 98.06 46 ASN B O 1
ATOM 1578 N N . CYS B 1 47 ? -4.535 -15.82 -7.207 1 98.81 47 CYS B N 1
ATOM 1579 C CA . CYS B 1 47 ? -3.121 -16.156 -7.355 1 98.81 47 CYS B CA 1
ATOM 1580 C C . CYS B 1 47 ? -2.275 -15.414 -6.324 1 98.81 47 CYS B C 1
ATOM 1582 O O . CYS B 1 47 ? -2.473 -14.219 -6.098 1 98.81 47 CYS B O 1
ATOM 1584 N N . TRP B 1 48 ? -1.373 -16.203 -5.699 1 98.94 48 TRP B N 1
ATOM 1585 C CA . TRP B 1 48 ? -0.334 -15.516 -4.941 1 98.94 48 TRP B CA 1
ATOM 1586 C C . TRP B 1 48 ? 0.497 -14.617 -5.848 1 98.94 48 TRP B C 1
ATOM 1588 O O . TRP B 1 48 ? 0.854 -15.008 -6.965 1 98.94 48 TRP B O 1
ATOM 1598 N N . ILE B 1 49 ? 0.718 -13.406 -5.324 1 98.88 49 ILE B N 1
ATOM 1599 C CA . ILE B 1 49 ? 1.725 -12.523 -5.914 1 98.88 49 ILE B CA 1
ATOM 1600 C C . ILE B 1 49 ? 2.848 -12.281 -4.91 1 98.88 49 ILE B C 1
ATOM 1602 O O . ILE B 1 49 ? 2.705 -12.594 -3.723 1 98.88 49 ILE B O 1
ATOM 1606 N N . GLY B 1 50 ? 3.986 -11.812 -5.32 1 98.81 50 GLY B N 1
ATOM 1607 C CA . GLY B 1 50 ? 5.199 -11.789 -4.516 1 98.81 50 GLY B CA 1
ATOM 1608 C C . GLY B 1 50 ? 5.25 -10.617 -3.551 1 98.81 50 GLY B C 1
ATOM 1609 O O . GLY B 1 50 ? 6.309 -10.023 -3.346 1 98.81 50 GLY B O 1
ATOM 1610 N N . PHE B 1 51 ? 4.125 -10.234 -2.941 1 98.81 51 PHE B N 1
ATOM 1611 C CA . PHE B 1 51 ? 4.066 -9.125 -2.004 1 98.81 51 PHE B CA 1
ATOM 1612 C C . PHE B 1 51 ? 3.779 -9.617 -0.592 1 98.81 51 PHE B C 1
ATOM 1614 O O . PHE B 1 51 ? 2.891 -10.445 -0.389 1 98.81 51 PHE B O 1
ATOM 1621 N N . GLU B 1 52 ? 4.652 -9.227 0.415 1 98.75 52 GLU B N 1
ATOM 1622 C CA . GLU B 1 52 ? 4.477 -9.672 1.796 1 98.75 52 GLU B CA 1
ATOM 1623 C C . GLU B 1 52 ? 4.824 -8.555 2.777 1 98.75 52 GLU B C 1
ATOM 1625 O O . GLU B 1 52 ? 5.609 -7.66 2.459 1 98.75 52 GLU B O 1
ATOM 1630 N N . ASN B 1 53 ? 4.102 -8.555 3.912 1 98.56 53 ASN B N 1
ATOM 1631 C CA . ASN B 1 53 ? 4.414 -7.688 5.039 1 98.56 53 ASN B CA 1
ATOM 1632 C C . ASN B 1 53 ? 5.285 -8.398 6.074 1 98.56 53 ASN B C 1
ATOM 1634 O O . ASN B 1 53 ? 4.793 -9.219 6.844 1 98.56 53 ASN B O 1
ATOM 1638 N N . LYS B 1 54 ? 6.566 -8.055 6.086 1 96.12 54 LYS B N 1
ATOM 1639 C CA . LYS B 1 54 ? 7.484 -8.68 7.031 1 96.12 54 LYS B CA 1
ATOM 1640 C C . LYS B 1 54 ? 7.57 -7.875 8.328 1 96.12 54 LYS B C 1
ATOM 1642 O O . LYS B 1 54 ? 7.551 -6.645 8.297 1 96.12 54 LYS B O 1
ATOM 1647 N N . PRO B 1 55 ? 7.715 -8.617 9.422 1 90.5 55 PRO B N 1
ATOM 1648 C CA . PRO B 1 55 ? 7.781 -7.914 10.711 1 90.5 55 PRO B CA 1
ATOM 1649 C C . PRO B 1 55 ? 8.93 -6.91 10.773 1 90.5 55 PRO B C 1
ATOM 1651 O O . PRO B 1 55 ? 8.781 -5.824 11.344 1 90.5 55 PRO B O 1
ATOM 1654 N N . SER B 1 56 ? 10.008 -7.164 10.133 1 91.31 56 SER B N 1
ATOM 1655 C CA . SER B 1 56 ? 11.211 -6.355 10.273 1 91.31 56 SER B CA 1
ATOM 1656 C C . SER B 1 56 ? 11.242 -5.219 9.258 1 91.31 56 SER B C 1
ATOM 1658 O O . SER B 1 56 ? 11.625 -4.094 9.586 1 91.31 56 SER B O 1
ATOM 1660 N N . THR B 1 57 ? 10.742 -5.41 8.062 1 94.88 57 THR B N 1
ATOM 1661 C CA . THR B 1 57 ? 11 -4.477 6.977 1 94.88 57 THR B CA 1
ATOM 1662 C C . THR B 1 57 ? 9.695 -3.881 6.453 1 94.88 57 THR B C 1
ATOM 1664 O O . THR B 1 57 ? 9.711 -2.885 5.727 1 94.88 57 THR B O 1
ATOM 1667 N N . GLY B 1 58 ? 8.602 -4.453 6.863 1 97.56 58 GLY B N 1
ATOM 1668 C CA . GLY B 1 58 ? 7.324 -4.02 6.312 1 97.56 58 GLY B CA 1
ATOM 1669 C C . GLY B 1 58 ? 7.02 -4.633 4.961 1 97.56 58 GLY B C 1
ATOM 1670 O O . GLY B 1 58 ? 7.562 -5.68 4.609 1 97.56 58 GLY B O 1
ATOM 1671 N N . PHE B 1 59 ? 6.055 -4 4.199 1 98.69 59 PHE B N 1
ATOM 1672 C CA . PHE B 1 59 ? 5.625 -4.477 2.889 1 98.69 59 PHE B CA 1
ATOM 1673 C C . PHE B 1 59 ? 6.773 -4.418 1.888 1 98.69 59 PHE B C 1
ATOM 1675 O O . PHE B 1 59 ? 7.414 -3.375 1.731 1 98.69 59 PHE B O 1
ATOM 1682 N N . MET B 1 60 ? 7.02 -5.578 1.251 1 98.12 60 MET B N 1
ATOM 1683 C CA . MET B 1 60 ? 8.07 -5.652 0.237 1 98.12 60 MET B CA 1
ATOM 1684 C C . MET B 1 60 ? 7.75 -6.723 -0.799 1 98.12 60 MET B C 1
ATOM 1686 O O . MET B 1 60 ? 7.031 -7.684 -0.507 1 98.12 60 MET B O 1
ATOM 1690 N N . TRP B 1 61 ? 8.234 -6.516 -1.944 1 98 61 TRP B N 1
ATOM 1691 C CA . TRP B 1 61 ? 8.242 -7.586 -2.936 1 98 61 TRP B CA 1
ATOM 1692 C C . TRP B 1 61 ? 9.281 -8.641 -2.588 1 98 61 TRP B C 1
ATOM 1694 O O . TRP B 1 61 ? 10.375 -8.32 -2.121 1 98 61 TRP B O 1
ATOM 1704 N N . THR B 1 62 ? 8.977 -9.914 -2.943 1 97.69 62 THR B N 1
ATOM 1705 C CA . THR B 1 62 ? 9.898 -11.008 -2.645 1 97.69 62 THR B CA 1
ATOM 1706 C C . THR B 1 62 ? 11.188 -10.867 -3.459 1 97.69 62 THR B C 1
ATOM 1708 O O . THR B 1 62 ? 12.227 -11.414 -3.082 1 97.69 62 THR B O 1
ATOM 1711 N N . ASP B 1 63 ? 11.125 -10.156 -4.57 1 96.69 63 ASP B N 1
ATOM 1712 C CA . ASP B 1 63 ? 12.336 -9.977 -5.371 1 96.69 63 ASP B CA 1
ATOM 1713 C C . ASP B 1 63 ? 13.07 -8.695 -4.973 1 96.69 63 ASP B C 1
ATOM 1715 O O . ASP B 1 63 ? 14.039 -8.305 -5.629 1 96.69 63 ASP B O 1
ATOM 1719 N N . SER B 1 64 ? 12.617 -8.008 -4.023 1 95.44 64 SER B N 1
ATOM 1720 C CA . SER B 1 64 ? 13.234 -6.836 -3.4 1 95.44 64 SER B CA 1
ATOM 1721 C C . SER B 1 64 ? 13.188 -5.629 -4.328 1 95.44 64 SER B C 1
ATOM 1723 O O . SER B 1 64 ? 13.875 -4.629 -4.09 1 95.44 64 SER B O 1
ATOM 1725 N N . SER B 1 65 ? 12.461 -5.73 -5.395 1 96.19 65 SER B N 1
ATOM 1726 C CA . SER B 1 65 ? 12.281 -4.547 -6.23 1 96.19 65 SER B CA 1
ATOM 1727 C C . SER B 1 65 ? 11.492 -3.467 -5.5 1 96.19 65 SER B C 1
ATOM 1729 O O . SER B 1 65 ? 10.758 -3.762 -4.555 1 96.19 65 SER B O 1
ATOM 1731 N N . PRO B 1 66 ? 11.672 -2.221 -5.934 1 96.5 66 PRO B N 1
ATOM 1732 C CA . PRO B 1 66 ? 10.945 -1.138 -5.266 1 96.5 66 PRO B CA 1
ATOM 1733 C C . PRO B 1 66 ? 9.43 -1.263 -5.406 1 96.5 66 PRO B C 1
ATOM 1735 O O . PRO B 1 66 ? 8.938 -1.658 -6.465 1 96.5 66 PRO B O 1
ATOM 1738 N N . VAL B 1 67 ? 8.719 -0.912 -4.27 1 97.94 67 VAL B N 1
ATOM 1739 C CA . VAL B 1 67 ? 7.262 -0.896 -4.309 1 97.94 67 VAL B CA 1
ATOM 1740 C C . VAL B 1 67 ? 6.773 0.42 -4.906 1 97.94 67 VAL B C 1
ATOM 1742 O O . VAL B 1 67 ? 6.672 1.43 -4.207 1 97.94 67 VAL B O 1
ATOM 1745 N N . THR B 1 68 ? 6.441 0.374 -6.207 1 97.38 68 THR B N 1
ATOM 1746 C CA . THR B 1 68 ? 6.086 1.605 -6.906 1 97.38 68 THR B CA 1
ATOM 1747 C C . THR B 1 68 ? 4.613 1.598 -7.301 1 97.38 68 THR B C 1
ATOM 1749 O O . THR B 1 68 ? 4.102 2.588 -7.828 1 97.38 68 THR B O 1
ATOM 1752 N N . TYR B 1 69 ? 3.988 0.492 -7.082 1 97.38 69 TYR B N 1
ATOM 1753 C CA . TYR B 1 69 ? 2.59 0.272 -7.43 1 97.38 69 TYR B CA 1
ATOM 1754 C C . TYR B 1 69 ? 1.875 -0.518 -6.34 1 97.38 69 TYR B C 1
ATOM 1756 O O . TYR B 1 69 ? 2.416 -1.495 -5.816 1 97.38 69 TYR B O 1
ATOM 1764 N N . ILE B 1 70 ? 0.691 -0.01 -5.891 1 98.31 70 ILE B N 1
ATOM 1765 C CA . ILE B 1 70 ? -0.136 -0.659 -4.879 1 98.31 70 ILE B CA 1
ATOM 1766 C C . ILE B 1 70 ? -1.587 -0.704 -5.352 1 98.31 70 ILE B C 1
ATOM 1768 O O . ILE B 1 70 ? -2.096 0.271 -5.906 1 98.31 70 ILE B O 1
ATOM 1772 N N . HIS B 1 71 ? -2.281 -1.938 -5.148 1 97.94 71 HIS B N 1
ATOM 1773 C CA . HIS B 1 71 ? -3.625 -2.064 -5.703 1 97.94 71 HIS B CA 1
ATOM 1774 C C . HIS B 1 71 ? -4.5 -2.953 -4.828 1 97.94 71 HIS B C 1
ATOM 1776 O O . HIS B 1 71 ? -5.137 -3.887 -5.324 1 97.94 71 HIS B O 1
ATOM 1782 N N . PHE B 1 72 ? -4.605 -2.666 -3.611 1 97.81 72 PHE B N 1
ATOM 1783 C CA . PHE B 1 72 ? -5.434 -3.439 -2.691 1 97.81 72 PHE B CA 1
ATOM 1784 C C . PHE B 1 72 ? -6.91 -3.168 -2.938 1 97.81 72 PHE B C 1
ATOM 1786 O O . PHE B 1 72 ? -7.281 -2.086 -3.395 1 97.81 72 PHE B O 1
ATOM 1793 N N . GLN B 1 73 ? -7.73 -4.16 -2.682 1 95.81 73 GLN B N 1
ATOM 1794 C CA . GLN B 1 73 ? -9.172 -3.955 -2.697 1 95.81 73 GLN B CA 1
ATOM 1795 C C . GLN B 1 73 ? -9.625 -3.127 -1.497 1 95.81 73 GLN B C 1
ATOM 1797 O O . GLN B 1 73 ? -8.922 -3.049 -0.489 1 95.81 73 GLN B O 1
ATOM 1802 N N . PRO B 1 74 ? -10.844 -2.568 -1.653 1 90.94 74 PRO B N 1
ATOM 1803 C CA . PRO B 1 74 ? -11.359 -1.81 -0.508 1 90.94 74 PRO B CA 1
ATOM 1804 C C . PRO B 1 74 ? -11.367 -2.625 0.782 1 90.94 74 PRO B C 1
ATOM 1806 O O . PRO B 1 74 ? -11.789 -3.783 0.782 1 90.94 74 PRO B O 1
ATOM 1809 N N . GLY B 1 75 ? -10.852 -1.965 1.823 1 91.19 75 GLY B N 1
ATOM 1810 C CA . GLY B 1 75 ? -10.875 -2.619 3.121 1 91.19 75 GLY B CA 1
ATOM 1811 C C . GLY B 1 75 ? -9.672 -3.516 3.354 1 91.19 75 GLY B C 1
ATOM 1812 O O . GLY B 1 75 ? -9.469 -4.02 4.461 1 91.19 75 GLY B O 1
ATOM 1813 N N . GLU B 1 76 ? -8.867 -3.627 2.307 1 95.81 76 GLU B N 1
ATOM 1814 C CA . GLU B 1 76 ? -7.648 -4.426 2.389 1 95.81 76 GLU B CA 1
ATOM 1815 C C . GLU B 1 76 ? -6.406 -3.561 2.203 1 95.81 76 GLU B C 1
ATOM 1817 O O . GLU B 1 76 ? -6.473 -2.484 1.604 1 95.81 76 GLU B O 1
ATOM 1822 N N . PRO B 1 77 ? -5.211 -4.109 2.734 1 97.12 77 PRO B N 1
ATOM 1823 C CA . PRO B 1 77 ? -5.008 -5.238 3.646 1 97.12 77 PRO B CA 1
ATOM 1824 C C . PRO B 1 77 ? -5.543 -4.965 5.051 1 97.12 77 PRO B C 1
ATOM 1826 O O . PRO B 1 77 ? -5.406 -3.85 5.562 1 97.12 77 PRO B O 1
ATOM 1829 N N . ASP B 1 78 ? -6.156 -5.988 5.684 1 95.62 78 ASP B N 1
ATOM 1830 C CA . ASP B 1 78 ? -6.75 -5.746 6.992 1 95.62 78 ASP B CA 1
ATOM 1831 C C . ASP B 1 78 ? -6.105 -6.629 8.062 1 95.62 78 ASP B C 1
ATOM 1833 O O . ASP B 1 78 ? -6.453 -6.539 9.242 1 95.62 78 ASP B O 1
ATOM 1837 N N . ASN B 1 79 ? -5.164 -7.434 7.609 1 96.69 79 ASN B N 1
ATOM 1838 C CA . ASN B 1 79 ? -4.504 -8.328 8.547 1 96.69 79 ASN B CA 1
ATOM 1839 C C . ASN B 1 79 ? -5.508 -9.008 9.477 1 96.69 79 ASN B C 1
ATOM 1841 O O . ASN B 1 79 ? -5.328 -9.008 10.695 1 96.69 79 ASN B O 1
ATOM 1845 N N . TRP B 1 80 ? -6.484 -9.617 8.875 1 94.81 80 TRP B N 1
ATOM 1846 C CA . TRP B 1 80 ? -7.559 -10.234 9.648 1 94.81 80 TRP B CA 1
ATOM 1847 C C . TRP B 1 80 ? -6.992 -11.172 10.711 1 94.81 80 TRP B C 1
ATOM 1849 O O . TRP B 1 80 ? -6.16 -12.031 10.406 1 94.81 80 TRP B O 1
ATOM 1859 N N . ASN B 1 81 ? -7.363 -10.977 12 1 94.06 81 ASN B N 1
ATOM 1860 C CA . ASN B 1 81 ? -6.969 -11.734 13.18 1 94.06 81 ASN B CA 1
ATOM 1861 C C . ASN B 1 81 ? -5.465 -11.672 13.414 1 94.06 81 ASN B C 1
ATOM 1863 O O . ASN B 1 81 ? -4.91 -12.477 14.164 1 94.06 81 ASN B O 1
ATOM 1867 N N . GLY B 1 82 ? -4.789 -10.797 12.758 1 94.62 82 GLY B N 1
ATOM 1868 C CA . GLY B 1 82 ? -3.371 -10.57 12.984 1 94.62 82 GLY B CA 1
ATOM 1869 C C . GLY B 1 82 ? -2.488 -11.648 12.383 1 94.62 82 GLY B C 1
ATOM 1870 O O . GLY B 1 82 ? -1.34 -11.812 12.789 1 94.62 82 GLY B O 1
ATOM 1871 N N . VAL B 1 83 ? -3.039 -12.406 11.375 1 94.88 83 VAL B N 1
ATOM 1872 C CA . VAL B 1 83 ? -2.264 -13.547 10.906 1 94.88 83 VAL B CA 1
ATOM 1873 C C . VAL B 1 83 ? -2.047 -13.438 9.398 1 94.88 83 VAL B C 1
ATOM 1875 O O . VAL B 1 83 ? -1.445 -14.32 8.781 1 94.88 83 VAL B O 1
ATOM 1878 N N . GLU B 1 84 ? -2.572 -12.344 8.75 1 97.38 84 GLU B N 1
ATOM 1879 C CA . GLU B 1 84 ? -2.473 -12.211 7.305 1 97.38 84 GLU B CA 1
ATOM 1880 C C . GLU B 1 84 ? -1.346 -11.258 6.914 1 97.38 84 GLU B C 1
ATOM 1882 O O . GLU B 1 84 ? -1.371 -10.078 7.277 1 97.38 84 GLU B O 1
ATOM 1887 N N . SER B 1 85 ? -0.323 -11.773 6.18 1 98.19 85 SER B N 1
ATOM 1888 C CA . SER B 1 85 ? 0.797 -10.914 5.82 1 98.19 85 SER B CA 1
ATOM 1889 C C . SER B 1 85 ? 1.266 -11.18 4.395 1 98.19 85 SER B C 1
ATOM 1891 O O . SER B 1 85 ? 2.256 -10.602 3.941 1 98.19 85 SER B O 1
ATOM 1893 N N . CYS B 1 86 ? 0.579 -12.016 3.736 1 98.88 86 CYS B N 1
ATOM 1894 C CA . CYS B 1 86 ? 0.959 -12.352 2.367 1 98.88 86 CYS B CA 1
ATOM 1895 C C . CYS B 1 86 ? -0.154 -12 1.39 1 98.88 86 CYS B C 1
ATOM 1897 O O . CYS B 1 86 ? -1.334 -12.047 1.741 1 98.88 86 CYS B O 1
ATOM 1899 N N . VAL B 1 87 ? 0.183 -11.594 0.195 1 98.88 87 VAL B N 1
ATOM 1900 C CA . VAL B 1 87 ? -0.777 -10.906 -0.657 1 98.88 87 VAL B CA 1
ATOM 1901 C C . VAL B 1 87 ? -1.192 -11.812 -1.813 1 98.88 87 VAL B C 1
ATOM 1903 O O . VAL B 1 87 ? -0.353 -12.484 -2.414 1 98.88 87 VAL B O 1
ATOM 1906 N N . ILE B 1 88 ? -2.492 -11.828 -2.057 1 98.75 88 ILE B N 1
ATOM 1907 C CA . ILE B 1 88 ? -3.129 -12.625 -3.094 1 98.75 88 ILE B CA 1
ATOM 1908 C C . ILE B 1 88 ? -3.896 -11.719 -4.051 1 98.75 88 ILE B C 1
ATOM 1910 O O . ILE B 1 88 ? -4.496 -10.727 -3.629 1 98.75 88 ILE B O 1
ATOM 1914 N N . MET B 1 89 ? -3.795 -11.945 -5.355 1 98.69 89 MET B N 1
ATOM 1915 C CA . MET B 1 89 ? -4.656 -11.281 -6.328 1 98.69 89 MET B CA 1
ATOM 1916 C C . MET B 1 89 ? -6.004 -11.984 -6.438 1 98.69 89 MET B C 1
ATOM 1918 O O . MET B 1 89 ? -6.062 -13.203 -6.602 1 98.69 89 MET B O 1
ATOM 1922 N N . LYS B 1 90 ? -7.027 -11.172 -6.445 1 98.12 90 LYS B N 1
ATOM 1923 C CA . LYS B 1 90 ? -8.383 -11.711 -6.426 1 98.12 90 LYS B CA 1
ATOM 1924 C C . LYS B 1 90 ? -8.953 -11.828 -7.836 1 98.12 90 LYS B C 1
ATOM 1926 O O . LYS B 1 90 ? -8.758 -10.93 -8.664 1 98.12 90 LYS B O 1
ATOM 1931 N N . VAL B 1 91 ? -9.516 -13 -8.039 1 96.44 91 VAL B N 1
ATOM 1932 C CA . VAL B 1 91 ? -10.312 -13.25 -9.234 1 96.44 91 VAL B CA 1
ATOM 1933 C C . VAL B 1 91 ? -11.75 -13.57 -8.844 1 96.44 91 VAL B C 1
ATOM 1935 O O . VAL B 1 91 ? -12.055 -14.695 -8.438 1 96.44 91 VAL B O 1
ATOM 1938 N N . ASN B 1 92 ? -12.508 -12.555 -8.766 1 87.31 92 ASN B N 1
ATOM 1939 C CA . ASN B 1 92 ? -13.93 -12.719 -8.508 1 87.31 92 ASN B CA 1
ATOM 1940 C C . ASN B 1 92 ? -14.75 -11.586 -9.117 1 87.31 92 ASN B C 1
ATOM 1942 O O . ASN B 1 92 ? -14.211 -10.719 -9.805 1 87.31 92 ASN B O 1
ATOM 1946 N N . ASN B 1 93 ? -15.992 -11.633 -8.867 1 81.88 93 ASN B N 1
ATOM 1947 C CA . ASN B 1 93 ? -16.891 -10.711 -9.547 1 81.88 93 ASN B CA 1
ATOM 1948 C C . ASN B 1 93 ? -16.859 -9.32 -8.906 1 81.88 93 ASN B C 1
ATOM 1950 O O . ASN B 1 93 ? -17.25 -8.336 -9.531 1 81.88 93 ASN B O 1
ATOM 1954 N N . GLN B 1 94 ? -16.375 -9.188 -7.816 1 86.12 94 GLN B N 1
ATOM 1955 C CA . GLN B 1 94 ? -16.484 -7.922 -7.098 1 86.12 94 GLN B CA 1
ATOM 1956 C C . GLN B 1 94 ? -15.164 -7.168 -7.086 1 86.12 94 GLN B C 1
ATOM 1958 O O . GLN B 1 94 ? -15.133 -5.945 -7.234 1 86.12 94 GLN B O 1
ATOM 1963 N N . TYR B 1 95 ? -14.047 -7.852 -7.035 1 88 95 TYR B N 1
ATOM 1964 C CA . TYR B 1 95 ? -12.758 -7.199 -6.828 1 88 95 TYR B CA 1
ATOM 1965 C C . TYR B 1 95 ? -11.711 -7.742 -7.789 1 88 95 TYR B C 1
ATOM 1967 O O . TYR B 1 95 ? -10.594 -8.062 -7.379 1 88 95 TYR B O 1
ATOM 1975 N N . ASN B 1 96 ? -12.102 -7.73 -9.07 1 90.44 96 ASN B N 1
ATOM 1976 C CA . ASN B 1 96 ? -11.234 -8.312 -10.086 1 90.44 96 ASN B CA 1
ATOM 1977 C C . ASN B 1 96 ? -9.922 -7.539 -10.211 1 90.44 96 ASN B C 1
ATOM 1979 O O . ASN B 1 96 ? -9.938 -6.324 -10.43 1 90.44 96 ASN B O 1
ATOM 1983 N N . GLY B 1 97 ? -8.883 -8.273 -10.07 1 96.5 97 GLY B N 1
ATOM 1984 C CA . GLY B 1 97 ? -7.562 -7.715 -10.32 1 96.5 97 GLY B CA 1
ATOM 1985 C C . GLY B 1 97 ? -7.004 -6.949 -9.133 1 96.5 97 GLY B C 1
ATOM 1986 O O . GLY B 1 97 ? -5.898 -6.402 -9.211 1 96.5 97 GLY B O 1
ATOM 1987 N N . THR B 1 98 ? -7.801 -6.918 -8.016 1 97.81 98 THR B N 1
ATOM 1988 C CA . THR B 1 98 ? -7.34 -6.238 -6.812 1 97.81 98 THR B CA 1
ATOM 1989 C C . THR B 1 98 ? -6.668 -7.227 -5.863 1 97.81 98 THR B C 1
ATOM 1991 O O . THR B 1 98 ? -6.641 -8.43 -6.129 1 97.81 98 THR B O 1
ATOM 1994 N N . TRP B 1 99 ? -6.023 -6.664 -4.816 1 98.56 99 TRP B N 1
ATOM 1995 C CA . TRP B 1 99 ? -5.219 -7.492 -3.926 1 98.56 99 TRP B CA 1
ATOM 1996 C C . TRP B 1 99 ? -5.875 -7.617 -2.555 1 98.56 99 TRP B C 1
ATOM 1998 O O . TRP B 1 99 ? -6.68 -6.762 -2.166 1 98.56 99 TRP B O 1
ATOM 2008 N N . SER B 1 100 ? -5.547 -8.672 -1.879 1 97.81 100 SER B N 1
ATOM 2009 C CA . SER B 1 100 ? -5.906 -8.898 -0.483 1 97.81 100 SER B CA 1
ATOM 2010 C C . SER B 1 100 ? -4.805 -9.648 0.259 1 97.81 100 SER B C 1
ATOM 2012 O O . SER B 1 100 ? -3.998 -10.344 -0.358 1 97.81 100 SER B O 1
ATOM 2014 N N . ASP B 1 101 ? -4.688 -9.359 1.556 1 98.25 101 ASP B N 1
ATOM 2015 C CA . ASP B 1 101 ? -3.725 -10.133 2.328 1 98.25 101 ASP B CA 1
ATOM 2016 C C . ASP B 1 101 ? -4.375 -11.391 2.91 1 98.25 101 ASP B C 1
ATOM 2018 O O . ASP B 1 101 ? -5.574 -11.398 3.191 1 98.25 101 ASP B O 1
ATOM 2022 N N . GLN B 1 102 ? -3.605 -12.445 2.959 1 98.19 102 GLN B N 1
ATOM 2023 C CA . GLN B 1 102 ? -4.012 -13.75 3.486 1 98.19 102 GLN B CA 1
ATOM 2024 C C . GLN B 1 102 ? -2.926 -14.336 4.383 1 98.19 102 GLN B C 1
ATOM 2026 O O . GLN B 1 102 ? -1.834 -13.773 4.496 1 98.19 102 GLN B O 1
ATOM 2031 N N . ASP B 1 103 ? -3.385 -15.461 5.094 1 98.25 103 ASP B N 1
ATOM 2032 C CA . ASP B 1 103 ? -2.408 -16.188 5.895 1 98.25 103 ASP B CA 1
ATOM 2033 C C . ASP B 1 103 ? -1.364 -16.859 5.004 1 98.25 103 ASP B C 1
ATOM 2035 O O . ASP B 1 103 ? -1.712 -17.578 4.062 1 98.25 103 ASP B O 1
ATOM 2039 N N . CYS B 1 104 ? -0.079 -16.672 5.328 1 98.19 104 CYS B N 1
ATOM 2040 C CA . CYS B 1 104 ? 1.025 -17.094 4.469 1 98.19 104 CYS B CA 1
ATOM 2041 C C . CYS B 1 104 ? 1.133 -18.609 4.418 1 98.19 104 CYS B C 1
ATOM 2043 O O . CYS B 1 104 ? 1.629 -19.172 3.438 1 98.19 104 CYS B O 1
ATOM 2045 N N . ASP B 1 105 ? 0.741 -19.203 5.559 1 95.75 105 ASP B N 1
ATOM 2046 C CA . ASP B 1 105 ? 1.144 -20.609 5.684 1 95.75 105 ASP B CA 1
ATOM 2047 C C . ASP B 1 105 ? -0.055 -21.5 5.996 1 95.75 105 ASP B C 1
ATOM 2049 O O . ASP B 1 105 ? 0.092 -22.703 6.16 1 95.75 105 ASP B O 1
ATOM 2053 N N . ALA B 1 106 ? -1.217 -20.938 5.996 1 96.12 106 ALA B N 1
ATOM 2054 C CA . ALA B 1 106 ? -2.395 -21.734 6.324 1 96.12 106 ALA B CA 1
ATOM 2055 C C . ALA B 1 106 ? -2.811 -22.609 5.148 1 96.12 106 ALA B C 1
ATOM 2057 O O . ALA B 1 106 ? -2.809 -22.156 4 1 96.12 106 ALA B O 1
ATOM 2058 N N . ASP B 1 107 ? -3.277 -23.812 5.43 1 94.69 107 ASP B N 1
ATOM 2059 C CA . ASP B 1 107 ? -3.709 -24.75 4.41 1 94.69 107 ASP B CA 1
ATOM 2060 C C . ASP B 1 107 ? -4.973 -24.266 3.703 1 94.69 107 ASP B C 1
ATOM 2062 O O . ASP B 1 107 ? -5.164 -24.531 2.516 1 94.69 107 ASP B O 1
ATOM 2066 N N . TYR B 1 108 ? -5.754 -23.547 4.398 1 93.75 108 TYR B N 1
ATOM 2067 C CA . TYR B 1 108 ? -7.023 -23.109 3.83 1 93.75 108 TYR B CA 1
ATOM 2068 C C . TYR B 1 108 ? -6.82 -21.906 2.908 1 93.75 108 TYR B C 1
ATOM 2070 O O . TYR B 1 108 ? -7.742 -21.5 2.199 1 93.75 108 TYR B O 1
ATOM 2078 N N . ASP B 1 109 ? -5.586 -21.375 2.873 1 95.62 109 ASP B N 1
ATOM 2079 C CA . ASP B 1 109 ? -5.297 -20.234 2.023 1 95.62 109 ASP B CA 1
ATOM 2080 C C . ASP B 1 109 ? -4.348 -20.609 0.89 1 95.62 109 ASP B C 1
ATOM 2082 O O . ASP B 1 109 ? -3.691 -19.75 0.306 1 95.62 109 ASP B O 1
ATOM 2086 N N . ARG B 1 110 ? -4.273 -21.859 0.612 1 98.12 110 ARG B N 1
ATOM 2087 C CA . ARG B 1 110 ? -3.459 -22.297 -0.522 1 98.12 110 ARG B CA 1
ATOM 2088 C C . ARG B 1 110 ? -4.035 -21.781 -1.836 1 98.12 110 ARG B C 1
ATOM 2090 O O . ARG B 1 110 ? -5.258 -21.688 -1.99 1 98.12 110 ARG B O 1
ATOM 2097 N N . SER B 1 111 ? -3.174 -21.438 -2.736 1 98.62 111 SER B N 1
ATOM 2098 C CA . SER B 1 111 ? -3.619 -20.859 -3.998 1 98.62 111 SER B CA 1
ATOM 2099 C C . SER B 1 111 ? -2.619 -21.141 -5.117 1 98.62 111 SER B C 1
ATOM 2101 O O . SER B 1 111 ? -1.487 -21.547 -4.855 1 98.62 111 SER B O 1
ATOM 2103 N N . TYR B 1 112 ? -3.121 -20.953 -6.332 1 98.81 112 TYR B N 1
ATOM 2104 C CA . TYR B 1 112 ? -2.199 -20.859 -7.461 1 98.81 112 TYR B CA 1
ATOM 2105 C C . TYR B 1 112 ? -1.31 -19.625 -7.34 1 98.81 112 TYR B C 1
ATOM 2107 O O . TYR B 1 112 ? -1.462 -18.828 -6.41 1 98.81 112 TYR B O 1
ATOM 2115 N N . PHE B 1 113 ? -0.278 -19.562 -8.203 1 98.94 113 PHE B N 1
ATOM 2116 C CA . PHE B 1 113 ? 0.656 -18.453 -8.047 1 98.94 113 PHE B CA 1
ATOM 2117 C C . PHE B 1 113 ? 1.378 -18.156 -9.359 1 98.94 113 PHE B C 1
ATOM 2119 O O . PHE B 1 113 ? 1.385 -19 -10.266 1 98.94 113 PHE B O 1
ATOM 2126 N N . VAL B 1 114 ? 1.851 -16.922 -9.516 1 98.94 114 VAL B N 1
ATOM 2127 C CA . VAL B 1 114 ? 2.543 -16.484 -10.719 1 98.94 114 VAL B CA 1
ATOM 2128 C C . VAL B 1 114 ? 4.023 -16.266 -10.414 1 98.94 114 VAL B C 1
ATOM 2130 O O . VAL B 1 114 ? 4.367 -15.555 -9.461 1 98.94 114 VAL B O 1
ATOM 2133 N N . CYS B 1 115 ? 4.871 -16.922 -11.203 1 98.88 115 CYS B N 1
ATOM 2134 C CA . CYS B 1 115 ? 6.316 -16.734 -11.133 1 98.88 115 CYS B CA 1
ATOM 2135 C C . CYS B 1 115 ? 6.793 -15.781 -12.234 1 98.88 115 CYS B C 1
ATOM 2137 O O . CYS B 1 115 ? 6.246 -15.781 -13.336 1 98.88 115 CYS B O 1
ATOM 2139 N N . LYS B 1 116 ? 7.789 -14.953 -11.906 1 98.44 116 LYS B N 1
ATOM 2140 C CA . LYS B 1 116 ? 8.422 -14.055 -12.867 1 98.44 116 LYS B CA 1
ATOM 2141 C C . LYS B 1 116 ? 9.938 -14.156 -12.805 1 98.44 116 LYS B C 1
ATOM 2143 O O . LYS B 1 116 ? 10.523 -14.125 -11.719 1 98.44 116 LYS B O 1
ATOM 2148 N N . ILE B 1 117 ? 10.562 -14.344 -13.945 1 94.25 117 ILE B N 1
ATOM 2149 C CA . ILE B 1 117 ? 12.016 -14.367 -14.016 1 94.25 117 ILE B CA 1
ATOM 2150 C C . ILE B 1 117 ? 12.555 -12.938 -13.977 1 94.25 117 ILE B C 1
ATOM 2152 O O . ILE B 1 117 ? 12.102 -12.07 -14.734 1 94.25 117 ILE B O 1
ATOM 2156 N N . PRO B 1 118 ? 13.477 -12.672 -13.062 1 84.5 118 PRO B N 1
ATOM 2157 C CA . PRO B 1 118 ? 14.016 -11.312 -12.984 1 84.5 118 PRO B CA 1
ATOM 2158 C C . PRO B 1 118 ? 14.695 -10.875 -14.281 1 84.5 118 PRO B C 1
ATOM 2160 O O . PRO B 1 118 ? 15.227 -11.711 -15.016 1 84.5 118 PRO B O 1
ATOM 2163 N N . ASN B 1 119 ? 14.398 -9.727 -14.875 1 69 119 ASN B N 1
ATOM 2164 C CA . ASN B 1 119 ? 14.953 -9.25 -16.141 1 69 119 ASN B CA 1
ATOM 2165 C C . ASN B 1 119 ? 16.453 -9.5 -16.219 1 69 119 ASN B C 1
ATOM 2167 O O . ASN B 1 119 ? 16.984 -9.789 -17.281 1 69 119 ASN B O 1
ATOM 2171 N N . GLY B 1 120 ? 17.25 -9.477 -15.164 1 57.69 120 GLY B N 1
ATOM 2172 C CA . GLY B 1 120 ? 18.672 -9.719 -15.289 1 57.69 120 GLY B CA 1
ATOM 2173 C C . GLY B 1 120 ? 19.031 -11.188 -15.305 1 57.69 120 GLY B C 1
ATOM 2174 O O . GLY B 1 120 ? 20.203 -11.547 -15.359 1 57.69 120 GLY B O 1
ATOM 2175 N N . ALA B 1 121 ? 18.188 -11.984 -14.945 1 49.31 121 ALA B N 1
ATOM 2176 C CA . ALA B 1 121 ? 18.625 -13.375 -14.984 1 49.31 121 ALA B CA 1
ATOM 2177 C C . ALA B 1 121 ? 18.859 -13.836 -16.422 1 49.31 121 ALA B C 1
ATOM 2179 O O . ALA B 1 121 ? 17.969 -13.727 -17.266 1 49.31 121 ALA B O 1
ATOM 2180 N N . VAL B 1 122 ? 20 -13.555 -16.984 1 46.53 122 VAL B N 1
ATOM 2181 C CA . VAL B 1 122 ? 20.469 -14.133 -18.234 1 46.53 122 VAL B CA 1
ATOM 2182 C C . VAL B 1 122 ? 20.078 -15.609 -18.297 1 46.53 122 VAL B C 1
ATOM 2184 O O . VAL B 1 122 ? 20.422 -16.391 -17.422 1 46.53 122 VAL B O 1
ATOM 2187 N N . ALA B 1 123 ? 18.859 -15.859 -18.797 1 46.53 123 ALA B N 1
ATOM 2188 C CA . ALA B 1 123 ? 18.578 -17.266 -19.031 1 46.53 123 ALA B CA 1
ATOM 2189 C C . ALA B 1 123 ? 19.859 -18.062 -19.281 1 46.53 123 ALA B C 1
ATOM 2191 O O . ALA B 1 123 ? 20.781 -17.547 -19.938 1 46.53 123 ALA B O 1
ATOM 2192 N N . PRO B 1 124 ? 20.188 -18.984 -18.531 1 43.62 124 PRO B N 1
ATOM 2193 C CA . PRO B 1 124 ? 21.359 -19.766 -18.922 1 43.62 124 PRO B CA 1
ATOM 2194 C C . PRO B 1 124 ? 21.438 -20 -20.438 1 43.62 124 PRO B C 1
ATOM 2196 O O . PRO B 1 124 ? 20.469 -20.469 -21.031 1 43.62 124 PRO B O 1
ATOM 2199 N N . GLN B 1 125 ? 22 -19.031 -21.141 1 42.59 125 GLN B N 1
ATOM 2200 C CA . GLN B 1 125 ? 22.219 -19.375 -22.531 1 42.59 125 GLN B CA 1
ATOM 2201 C C . GLN B 1 125 ? 22.688 -20.828 -22.672 1 42.59 125 GLN B C 1
ATOM 2203 O O . GLN B 1 125 ? 23.625 -21.25 -22 1 42.59 125 GLN B O 1
ATOM 2208 N N . THR B 1 126 ? 21.75 -21.766 -22.734 1 43.94 126 THR B N 1
ATOM 2209 C CA . THR B 1 126 ? 22.203 -23.109 -23.094 1 43.94 126 THR B CA 1
ATOM 2210 C C . THR B 1 126 ? 23.297 -23.047 -24.156 1 43.94 126 THR B C 1
ATOM 2212 O O . THR B 1 126 ? 23.062 -22.547 -25.266 1 43.94 126 THR B O 1
ATOM 2215 N N . THR B 1 127 ? 24.531 -22.766 -23.734 1 47.09 127 THR B N 1
ATOM 2216 C CA . THR B 1 127 ? 25.609 -22.891 -24.703 1 47.09 127 THR B CA 1
ATOM 2217 C C . THR B 1 127 ? 25.406 -24.094 -25.594 1 47.09 127 THR B C 1
ATOM 2219 O O . THR B 1 127 ? 25.406 -25.234 -25.109 1 47.09 127 THR B O 1
ATOM 2222 N N . THR B 1 128 ? 24.469 -23.984 -26.531 1 46.41 128 THR B N 1
ATOM 2223 C CA . THR B 1 128 ? 24.438 -25.062 -27.516 1 46.41 128 THR B CA 1
ATOM 2224 C C . THR B 1 128 ? 25.859 -25.484 -27.906 1 46.41 128 THR B C 1
ATOM 2226 O O . THR B 1 128 ? 26.656 -24.656 -28.328 1 46.41 128 THR B O 1
ATOM 2229 N N . PRO B 1 129 ? 26.312 -26.562 -27.359 1 43.41 129 PRO B N 1
ATOM 2230 C CA . PRO B 1 129 ? 27.656 -26.984 -27.766 1 43.41 129 PRO B CA 1
ATOM 2231 C C . PRO B 1 129 ? 27.906 -26.766 -29.25 1 43.41 129 PRO B C 1
ATOM 2233 O O . PRO B 1 129 ? 27.094 -27.156 -30.094 1 43.41 129 PRO B O 1
ATOM 2236 N N . VAL B 1 130 ? 28.562 -25.656 -29.578 1 45.53 130 VAL B N 1
ATOM 2237 C CA . VAL B 1 130 ? 29 -25.516 -30.969 1 45.53 130 VAL B CA 1
ATOM 2238 C C . VAL B 1 130 ? 29.656 -26.797 -31.438 1 45.53 130 VAL B C 1
ATOM 2240 O O . VAL B 1 130 ? 30.672 -27.219 -30.891 1 45.53 130 VAL B O 1
ATOM 2243 N N . ILE B 1 131 ? 28.844 -27.875 -31.781 1 43.03 131 ILE B N 1
ATOM 2244 C CA . ILE B 1 131 ? 29.453 -29.047 -32.406 1 43.03 131 ILE B CA 1
ATOM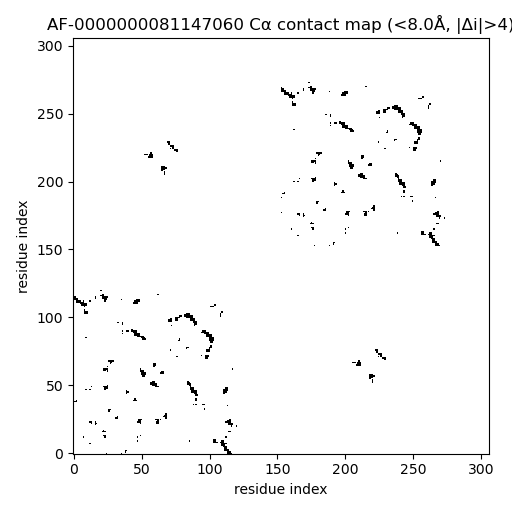 2245 C C . ILE B 1 131 ? 30.359 -28.578 -33.562 1 43.03 131 ILE B C 1
ATOM 2247 O O . ILE B 1 131 ? 29.906 -27.891 -34.469 1 43.03 131 ILE B O 1
ATOM 2251 N N . HIS B 1 132 ? 31.594 -28.156 -33.219 1 45.47 132 HIS B N 1
ATOM 2252 C CA . HIS B 1 132 ? 32.594 -27.969 -34.281 1 45.47 132 HIS B CA 1
ATOM 2253 C C . HIS B 1 132 ? 32.594 -29.156 -35.25 1 45.47 132 HIS B C 1
ATOM 2255 O O . HIS B 1 132 ? 32.906 -30.281 -34.844 1 45.47 132 HIS B O 1
ATOM 2261 N N . THR B 1 133 ? 31.688 -29.266 -36.156 1 45.06 133 THR B N 1
ATOM 2262 C CA . THR B 1 133 ? 31.781 -30.25 -37.25 1 45.06 133 THR B CA 1
ATOM 2263 C C . THR B 1 133 ? 33.125 -30.141 -37.969 1 45.06 133 THR B C 1
ATOM 2265 O O . THR B 1 133 ? 33.438 -29.109 -38.562 1 45.06 133 THR B O 1
ATOM 2268 N N . THR B 1 134 ? 34.25 -30.609 -37.375 1 46.84 134 THR B N 1
ATOM 2269 C CA . THR B 1 134 ? 35.5 -30.781 -38.125 1 46.84 134 THR B CA 1
ATOM 2270 C C . THR B 1 134 ? 35.219 -31.453 -39.469 1 46.84 134 THR B C 1
ATOM 2272 O O . THR B 1 134 ? 34.75 -32.594 -39.531 1 46.84 134 THR B O 1
ATOM 2275 N N . THR B 1 135 ? 34.781 -30.703 -40.5 1 46.34 135 THR B N 1
ATOM 2276 C CA . THR B 1 135 ? 34.688 -31.188 -41.875 1 46.34 135 THR B CA 1
ATOM 2277 C C . THR B 1 135 ? 36 -31.859 -42.281 1 46.34 135 THR B C 1
ATOM 2279 O O . THR B 1 135 ? 37.031 -31.203 -42.344 1 46.34 135 THR B O 1
ATOM 2282 N N . HIS B 1 136 ? 36.312 -33.031 -41.812 1 44.75 136 HIS B N 1
ATOM 2283 C CA . HIS B 1 136 ? 37.375 -33.812 -42.406 1 44.75 136 HIS B CA 1
ATOM 2284 C C . HIS B 1 136 ? 37.219 -33.875 -43.938 1 44.75 136 HIS B C 1
ATOM 2286 O O . HIS B 1 136 ? 36.156 -34.344 -44.406 1 44.75 136 HIS B O 1
ATOM 2292 N N . ASP B 1 137 ? 37.75 -33 -44.719 1 40.62 137 ASP B N 1
ATOM 2293 C CA . ASP B 1 137 ? 37.844 -32.969 -46.156 1 40.62 137 ASP B CA 1
ATOM 2294 C C . ASP B 1 137 ? 38.344 -34.312 -46.719 1 40.62 137 ASP B C 1
ATOM 2296 O O . ASP B 1 137 ? 39.5 -34.656 -46.562 1 40.62 137 ASP B O 1
ATOM 2300 N N . SER B 1 138 ? 37.688 -35.469 -46.406 1 38.31 138 SER B N 1
ATOM 2301 C CA . SER B 1 138 ? 38.094 -36.719 -47.031 1 38.31 138 SER B CA 1
ATOM 2302 C C . SER B 1 138 ? 38.125 -36.562 -48.562 1 38.31 138 SER B C 1
ATOM 2304 O O . SER B 1 138 ? 37.125 -36.219 -49.188 1 38.31 138 SER B O 1
ATOM 2306 N N . GLY B 1 139 ? 39.281 -36.25 -49.156 1 39.44 139 GLY B N 1
ATOM 2307 C CA . GLY B 1 139 ? 39.719 -36.25 -50.531 1 39.44 139 GLY B CA 1
ATOM 2308 C C . GLY B 1 139 ? 39.219 -37.438 -51.312 1 39.44 139 GLY B C 1
ATOM 2309 O O . GLY B 1 139 ? 39.719 -38.562 -51.156 1 39.44 139 GLY B O 1
ATOM 2310 N N . VAL B 1 140 ? 37.938 -37.719 -51.344 1 40.47 140 VAL B N 1
ATOM 2311 C CA . VAL B 1 140 ? 37.406 -38.781 -52.188 1 40.47 140 VAL B CA 1
ATOM 2312 C C . VAL B 1 140 ? 37.938 -38.625 -53.594 1 40.47 140 VAL B C 1
ATOM 2314 O O . VAL B 1 140 ? 37.688 -37.625 -54.25 1 40.47 140 VAL B O 1
ATOM 2317 N N . SER B 1 141 ? 39.094 -39.25 -53.906 1 36.38 141 SER B N 1
ATOM 2318 C CA . SER B 1 141 ? 39.688 -39.438 -55.219 1 36.38 141 SER B CA 1
ATOM 2319 C C . SER B 1 141 ? 38.656 -40.031 -56.219 1 36.38 141 SER B C 1
ATOM 2321 O O . SER B 1 141 ? 38.156 -41.125 -56 1 36.38 141 SER B O 1
ATOM 2323 N N . ILE B 1 142 ? 37.688 -39.219 -56.656 1 36.84 142 ILE B N 1
ATOM 2324 C CA . ILE B 1 142 ? 36.781 -39.562 -57.719 1 36.84 142 ILE B CA 1
ATOM 2325 C C . ILE B 1 142 ? 37.531 -40.156 -58.875 1 36.84 142 ILE B C 1
ATOM 2327 O O . ILE B 1 142 ? 38.406 -39.5 -59.469 1 36.84 142 ILE B O 1
ATOM 2331 N N . LEU B 1 143 ? 37.969 -41.438 -58.719 1 35.25 143 LEU B N 1
ATOM 2332 C CA . LEU B 1 143 ? 38.5 -42.188 -59.812 1 35.25 143 LEU B CA 1
ATOM 2333 C C . LEU B 1 143 ? 37.594 -42.062 -61.062 1 35.25 143 LEU B C 1
ATOM 2335 O O . LEU B 1 143 ? 36.406 -42.438 -61 1 35.25 143 LEU B O 1
ATOM 2339 N N . THR B 1 144 ? 37.75 -40.969 -61.75 1 36.16 144 THR B N 1
ATOM 2340 C CA . THR B 1 144 ? 37.125 -40.688 -63.062 1 36.16 144 THR B CA 1
ATOM 2341 C C . THR B 1 144 ? 37.281 -41.875 -64 1 36.16 144 THR B C 1
ATOM 2343 O O . THR B 1 144 ? 38.406 -42.219 -64.375 1 36.16 144 THR B O 1
ATOM 2346 N N . THR B 1 145 ? 36.625 -43.031 -63.594 1 38.09 145 THR B N 1
ATOM 2347 C CA . THR B 1 145 ? 36.625 -44.156 -64.5 1 38.09 145 THR B CA 1
ATOM 2348 C C . THR B 1 145 ? 36.219 -43.75 -65.938 1 38.09 145 THR B C 1
ATOM 2350 O O . THR B 1 145 ? 35.188 -43.125 -66.125 1 38.09 145 THR B O 1
ATOM 2353 N N . LEU B 1 146 ? 37.219 -43.562 -66.75 1 39.91 146 LEU B N 1
ATOM 2354 C CA . LEU B 1 146 ? 37.188 -43.25 -68.188 1 39.91 146 LEU B CA 1
ATOM 2355 C C . LEU B 1 146 ? 36.25 -44.188 -68.875 1 39.91 146 LEU B C 1
ATOM 2357 O O . LEU B 1 146 ? 36.219 -45.406 -68.625 1 39.91 146 LEU B O 1
ATOM 2361 N N . PRO B 1 147 ? 35.031 -43.625 -69.25 1 40.56 147 PRO B N 1
ATOM 2362 C CA . PRO B 1 147 ? 34.062 -44.406 -70.062 1 40.56 147 PRO B CA 1
ATOM 2363 C C . PRO B 1 147 ? 34.688 -45.156 -71.25 1 40.56 147 PRO B C 1
ATOM 2365 O O . PRO B 1 147 ? 35.469 -44.562 -72 1 40.56 147 PRO B O 1
ATOM 2368 N N . HIS B 1 148 ? 35.188 -46.344 -70.875 1 40.03 148 HIS B N 1
ATOM 2369 C CA . HIS B 1 148 ? 35.688 -47.188 -72 1 40.03 148 HIS B CA 1
ATOM 2370 C C . HIS B 1 148 ? 34.75 -47.188 -73.188 1 40.03 148 HIS B C 1
ATOM 2372 O O . HIS B 1 148 ? 33.531 -47.281 -73 1 40.03 148 HIS B O 1
ATOM 2378 N N . ASN B 1 149 ? 35.156 -46.406 -74.125 1 39.25 149 ASN B N 1
ATOM 2379 C CA . ASN B 1 149 ? 34.594 -46.344 -75.5 1 39.25 149 ASN B CA 1
ATOM 2380 C C . ASN B 1 149 ? 34.219 -47.719 -76 1 39.25 149 ASN B C 1
ATOM 2382 O O . ASN B 1 149 ? 35.094 -48.594 -76.125 1 39.25 149 ASN B O 1
ATOM 2386 N N . VAL B 1 150 ? 33.156 -48.312 -75.438 1 40.06 150 VAL B N 1
ATOM 2387 C CA . VAL B 1 150 ? 32.688 -49.562 -76.062 1 40.06 150 VAL B CA 1
ATOM 2388 C C . VAL B 1 150 ? 32.656 -49.438 -77.562 1 40.06 150 VAL B C 1
ATOM 2390 O O . VAL B 1 150 ? 32.156 -48.469 -78.125 1 40.06 150 VAL B O 1
ATOM 2393 N N . PRO B 1 151 ? 33.625 -50.156 -78.188 1 39.47 151 PRO B N 1
ATOM 2394 C CA . PRO B 1 151 ? 33.719 -50.219 -79.688 1 39.47 151 PRO B CA 1
ATOM 2395 C C . PRO B 1 151 ? 32.375 -50.406 -80.375 1 39.47 151 PRO B C 1
ATOM 2397 O O . PRO B 1 151 ? 31.469 -51.031 -79.812 1 39.47 151 PRO B O 1
ATOM 2400 N N . SER B 1 152 ? 32 -49.5 -81.188 1 35.97 152 SER B N 1
ATOM 2401 C CA . SER B 1 152 ? 30.922 -49.562 -82.188 1 35.97 152 SER B CA 1
ATOM 2402 C C . SER B 1 152 ? 30.828 -50.938 -82.812 1 35.97 152 SER B C 1
ATOM 2404 O O . SER B 1 152 ? 31.672 -51.312 -83.625 1 35.97 152 SER B O 1
ATOM 2406 N N . GLU B 1 153 ? 30.516 -52.062 -82.062 1 26.81 153 GLU B N 1
ATOM 2407 C CA . GLU B 1 153 ? 30.047 -53.031 -83.062 1 26.81 153 GLU B CA 1
ATOM 2408 C C . GLU B 1 153 ? 28.734 -52.562 -83.688 1 26.81 153 GLU B C 1
ATOM 2410 O O . GLU B 1 153 ? 27.891 -51.969 -83 1 26.81 153 GLU B O 1
#

Radius of gyration: 36.01 Å; Cα contacts (8 Å, |Δi|>4): 534; chains: 2; bounding box: 58×103×173 Å

Solvent-accessible surface area (backbone atoms only — not comparable to full-atom values): 17174 Å² total; per-residue (Å²): 113,46,78,43,94,48,76,28,27,51,61,56,43,36,51,53,20,42,76,69,69,24,26,29,30,73,57,66,40,71,67,52,40,51,54,55,33,50,59,28,48,73,71,66,35,41,23,37,39,16,39,33,49,40,94,85,59,12,58,42,31,74,72,66,52,59,50,63,44,66,52,44,28,71,78,24,56,62,35,66,94,76,57,26,38,24,31,32,36,35,50,52,94,85,46,61,62,18,28,36,50,34,42,36,74,41,78,90,53,40,29,25,33,34,27,24,62,57,96,70,67,66,62,76,69,71,73,64,73,76,74,75,73,75,75,73,79,72,79,72,77,75,74,75,74,71,79,75,77,72,74,81,120,113,46,78,42,95,49,76,28,27,52,61,56,44,36,52,51,20,43,75,70,68,24,27,28,29,72,56,66,40,72,70,50,40,52,52,55,33,51,58,29,48,74,70,66,34,41,22,37,39,17,39,33,49,41,94,85,58,12,57,42,32,75,73,67,52,58,50,63,45,65,53,42,29,72,81,25,56,62,34,68,94,76,57,25,37,23,32,30,36,36,49,51,94,83,46,63,61,17,30,38,50,34,43,36,75,40,79,91,52,41,29,25,33,32,28,25,60,55,87,77,60,69,65,77,72,73,73,66,74,76,73,74,74,76,75,74,80,74,78,73,77,74,74,75,71,71,79,71,76,70,74,85,120

Secondary structure (DSSP, 8-state):
-EEEEEEE-HHHHHHHHHHTT-EEPP--SHHHHHHHHHHHHHTT--EEEEEEEETTTEEEETT---B----BPTT----GGG-EEEEEE--SSSSTT-EEEEESS-GGG-EEEEEE--TT---------------------------------/-EEEEEEE-HHHHHHHHHHTT-EEPP--SHHHHHHHHHHHHHTT--EEEEEEEETTTEEEETT---B----BPTT----GGG-EEEEEE--SSSSTT-EEEEESS-GGG-EEEEEE--TT---------------------------------

Organism: Pinctada imbricata (NCBI:txid66713)

Nearest PDB structures (foldseek):
  6inn-assembly2_B  TM=8.975E-01  e=6.577E-09  Homo sapiens
  6inn-assembly1_A  TM=8.912E-01  e=9.004E-09  Homo sapiens
  4wrf-assembly1_A  TM=8.948E-01  e=1.488E-08  Rattus norvegicus
  2py2-assembly6_F  TM=9.034E-01  e=4.328E-08  Clupea harengus
  5ffs-assembly1_A  TM=8.648E-01  e=2.169E-08  Rattus norvegicus

Foldseek 3Di:
DDWDFDWDFQVVLQVVLVVVLWGFADDQDPVSLVVQLVRQLVVLWKAFGQWWQDPPPGIAGVVRDDRNDAFADPPPPPCVVVQWTTKIADRDDPRRSHIYTDHRHDSVPTTITDIDNDPPPPPPPPPPPPPPPPPPPPPPPPPPPDPPPPDDD/DDWDFDWAFQVVLQVVLVVVLWGFADDQDPVSLVVQLVRQLVVLWKAFGQWWQDPPPGIAGVVRDDRNDAFADPPPPPCVVVQWTTKIADRDDPRRSHIYTDHRHDSVPTTITDIDNDPPPPPPPPPPPPPPPPPPVPPPPPPPPPPPPPPDD

Sequence (306 aa):
MELIRRNMTFHDAGNYCVSLRARLVSIHSNAENQQVYALCKNVNQNCWIGFENKPSTGFMWTDSSPVTYIHFQPGEPDNWNGVESCVIMKVNNQYNGTWSDQDCDADYDRSYFVCKIPNGAVAPQTTTPVIHTTTHDSGVSILTTLPHNVPSEMELIRRNMTFHDAGNYCVSLRARLVSIHSNAENQQVYALCKNVNQNCWIGFENKPSTGFMWTDSSPVTYIHFQPGEPDNWNGVESCVIMKVNNQYNGTWSDQDCDADYDRSYFVCKIPNGAVAPQTTTPVIHTTTHDSGVSILTTLPHNVPSE